Protein AF-0000000069859439 (afdb_homodimer)

Radius of gyration: 18.98 Å; Cα contacts (8 Å, |Δi|>4): 694; chains: 2; bounding box: 37×55×46 Å

InterPro domains:
  IPR000415 Nitroreductase-like [G3DSA:3.40.109.10] (1-161)
  IPR000415 Nitroreductase-like [SSF55469] (4-162)
  IPR029479 Nitroreductase [PF00881] (8-62)
  IPR029479 Nitroreductase [PF00881] (66-143)

Foldseek 3Di:
DPDCLVLLFDAFQAFDQDADDPVLVVQLVVLLVVQDFPPRPPVFKDKFKDQDPVLVVVLCVLLVNLLNNFNMKIWMKGFPPDPGNLVRSVSSLVSSRSSLSVVQKYKHKGQSSQVSVQVPVVSCVVSVPDPRMGGGTMMGMHHHPDDDDNDDCVPVDDDDDD/DPDVLVLLFDAFQAFDQDADDPVLVVQLVVLLVVQDFPPRPPVFKDKFKDQDPVLVVVLCVLLVNLLNNFNMKIWMKGFPPDPGNLVRSVSSLVSSRSSLSVVQKYKHKRQSSQVSVQVPVVSCVVSVPDPRMGGGTMIGMHHHPDDDDNDDCVPVDDDDDD

Solvent-accessible surface area (backbone atoms only — not comparable to full-atom values): 16510 Å² total; per-residue (Å²): 133,55,70,64,42,44,75,61,39,55,69,37,74,41,40,31,75,54,75,74,56,68,68,58,51,50,34,29,50,46,31,36,27,41,39,72,48,59,92,73,46,51,85,40,41,36,38,40,35,41,52,41,64,70,60,48,53,52,50,26,61,63,24,72,50,55,47,40,69,32,34,30,35,42,36,32,30,17,35,61,92,42,91,42,26,62,42,29,48,24,30,22,49,40,34,32,40,33,44,31,26,63,71,68,29,25,21,35,88,25,50,68,30,16,57,42,42,60,74,36,61,68,59,37,53,74,68,68,52,57,86,63,39,38,53,61,34,31,33,28,33,24,41,61,61,52,84,59,84,84,71,81,36,82,72,52,42,59,73,46,78,72,132,53,68,62,41,46,75,60,41,55,69,37,75,40,40,32,74,55,74,74,55,68,68,58,51,49,34,30,51,47,31,35,26,42,39,70,48,60,93,71,45,51,84,39,41,36,38,39,36,41,51,42,64,69,61,48,52,52,49,26,60,62,25,72,52,55,48,40,70,33,35,29,36,42,35,32,29,17,35,60,92,42,91,42,26,62,41,30,49,25,30,22,48,40,35,33,39,33,44,30,26,64,72,68,30,26,22,34,89,24,50,68,32,14,56,42,43,61,73,36,61,69,58,37,53,74,67,66,51,57,84,64,40,38,52,60,34,31,34,26,32,24,40,59,61,53,84,59,83,82,71,83,34,82,71,52,43,58,74,47,78,74

Structure (mmCIF, N/CA/C/O backbone):
data_AF-0000000069859439-model_v1
#
loop_
_entity.id
_entity.type
_entity.pdbx_description
1 polymer 'Nitroreductase domain-containing protein'
#
loop_
_atom_site.group_PDB
_atom_site.id
_atom_site.type_symbol
_atom_site.label_atom_id
_atom_site.label_alt_id
_atom_site.label_comp_id
_atom_site.label_asym_id
_atom_site.label_entity_id
_atom_site.label_seq_id
_atom_site.pdbx_PDB_ins_code
_atom_site.Cartn_x
_atom_site.Cartn_y
_atom_site.Cartn_z
_atom_site.occupancy
_atom_site.B_iso_or_equiv
_atom_site.auth_seq_id
_atom_site.auth_comp_id
_atom_site.auth_asym_id
_atom_site.auth_atom_id
_atom_site.pdbx_PDB_model_num
ATOM 1 N N . MET A 1 1 ? -11.188 14.828 -11.266 1 82.94 1 MET A N 1
ATOM 2 C CA . MET A 1 1 ? -11.336 13.375 -11.219 1 82.94 1 MET A CA 1
ATOM 3 C C . MET A 1 1 ? -10.023 12.711 -10.828 1 82.94 1 MET A C 1
ATOM 5 O O . MET A 1 1 ? -8.945 13.195 -11.172 1 82.94 1 MET A O 1
ATOM 9 N N . VAL A 1 2 ? -10.078 11.688 -9.852 1 90.06 2 VAL A N 1
ATOM 10 C CA . VAL A 1 2 ? -8.914 10.922 -9.422 1 90.06 2 VAL A CA 1
ATOM 11 C C . VAL A 1 2 ? -8.398 10.078 -10.586 1 90.06 2 VAL A C 1
ATOM 13 O O . VAL A 1 2 ? -9.133 9.805 -11.539 1 90.06 2 VAL A O 1
ATOM 16 N N . ASN A 1 3 ? -7.109 9.812 -10.562 1 93.75 3 ASN A N 1
ATOM 17 C CA . ASN A 1 3 ? -6.598 8.875 -11.555 1 93.75 3 ASN A CA 1
ATOM 18 C C . ASN A 1 3 ? -7.453 7.613 -11.625 1 93.75 3 ASN A C 1
ATOM 20 O O . ASN A 1 3 ? -7.785 7.023 -10.594 1 93.75 3 ASN A O 1
ATOM 24 N N . SER A 1 4 ? -7.797 7.211 -12.805 1 94.69 4 SER A N 1
ATOM 25 C CA . SER A 1 4 ? -8.773 6.148 -13.008 1 94.69 4 SER A CA 1
ATOM 26 C C . SER A 1 4 ? -8.25 4.809 -12.516 1 94.69 4 SER A C 1
ATOM 28 O O . SER A 1 4 ? -9.023 3.877 -12.281 1 94.69 4 SER A O 1
ATOM 30 N N . ILE A 1 5 ? -6.949 4.652 -12.336 1 95.38 5 ILE A N 1
ATOM 31 C CA . ILE A 1 5 ? -6.383 3.369 -11.93 1 95.38 5 ILE A CA 1
ATOM 32 C C . ILE A 1 5 ? -6.895 2.994 -10.539 1 95.38 5 ILE A C 1
ATOM 34 O O . ILE A 1 5 ? -7.023 1.81 -10.219 1 95.38 5 ILE A O 1
ATOM 38 N N . PHE A 1 6 ? -7.242 3.996 -9.703 1 97.38 6 PHE A N 1
ATOM 39 C CA . PHE A 1 6 ? -7.699 3.74 -8.344 1 97.38 6 PHE A CA 1
ATOM 40 C C . PHE A 1 6 ? -9.117 3.182 -8.344 1 97.38 6 PHE A C 1
ATOM 42 O O . PHE A 1 6 ? -9.438 2.281 -7.562 1 97.38 6 PHE A O 1
ATOM 49 N N . THR A 1 7 ? -9.938 3.688 -9.227 1 95.38 7 THR A N 1
ATOM 50 C CA . THR A 1 7 ? -11.344 3.291 -9.234 1 95.38 7 THR A CA 1
ATOM 51 C C . THR A 1 7 ? -11.523 1.976 -9.984 1 95.38 7 THR A C 1
ATOM 53 O O . THR A 1 7 ? -12.523 1.277 -9.789 1 95.38 7 THR A O 1
ATOM 56 N N . LYS A 1 8 ? -10.562 1.654 -10.812 1 95.25 8 LYS A N 1
ATOM 57 C CA . LYS A 1 8 ? -10.648 0.433 -11.609 1 95.25 8 LYS A CA 1
ATOM 58 C C . LYS A 1 8 ? -10.305 -0.794 -10.766 1 95.25 8 LYS A C 1
ATOM 60 O O . LYS A 1 8 ? -10.812 -1.89 -11.023 1 95.25 8 LYS A O 1
ATOM 65 N N . ARG A 1 9 ? -9.43 -0.601 -9.789 1 97.06 9 ARG A N 1
ATOM 66 C CA . ARG A 1 9 ? -8.93 -1.738 -9.031 1 97.06 9 ARG A CA 1
ATOM 67 C C . ARG A 1 9 ? -10 -2.291 -8.094 1 97.06 9 ARG A C 1
ATOM 69 O O . ARG A 1 9 ? -10.539 -1.562 -7.262 1 97.06 9 ARG A O 1
ATOM 76 N N . ARG A 1 10 ? -10.32 -3.537 -8.242 1 96.5 10 ARG A N 1
ATOM 77 C CA . ARG A 1 10 ? -11.195 -4.324 -7.379 1 96.5 10 ARG A CA 1
ATOM 78 C C . ARG A 1 10 ? -10.586 -5.691 -7.09 1 96.5 10 ARG A C 1
ATOM 80 O O . ARG A 1 10 ? -9.852 -6.238 -7.91 1 96.5 10 ARG A O 1
ATOM 87 N N . ALA A 1 11 ? -10.992 -6.207 -5.918 1 97.5 11 ALA A N 1
ATOM 88 C CA . ALA A 1 11 ? -10.531 -7.559 -5.621 1 97.5 11 ALA A CA 1
ATOM 89 C C . ALA A 1 11 ? -11.188 -8.578 -6.551 1 97.5 11 ALA A C 1
ATOM 91 O O . ALA A 1 11 ? -12.414 -8.656 -6.629 1 97.5 11 ALA A O 1
ATOM 92 N N . THR A 1 12 ? -10.367 -9.266 -7.285 1 97.81 12 THR A N 1
ATOM 93 C CA . THR A 1 12 ? -10.812 -10.312 -8.195 1 97.81 12 THR A CA 1
ATOM 94 C C . THR A 1 12 ? -10.445 -11.695 -7.652 1 97.81 12 THR A C 1
ATOM 96 O O . THR A 1 12 ? -9.281 -11.945 -7.309 1 97.81 12 THR A O 1
ATOM 99 N N . ARG A 1 13 ? -11.398 -12.625 -7.637 1 97.56 13 ARG A N 1
ATOM 100 C CA . ARG A 1 13 ? -11.133 -13.945 -7.074 1 97.56 13 ARG A CA 1
ATOM 101 C C . ARG A 1 13 ? -11.578 -15.055 -8.023 1 97.56 13 ARG A C 1
ATOM 103 O O . ARG A 1 13 ? -11.75 -16.203 -7.609 1 97.56 13 ARG A O 1
ATOM 110 N N . GLN A 1 14 ? -11.875 -14.625 -9.211 1 98.19 14 GLN A N 1
ATOM 111 C CA . GLN A 1 14 ? -12.148 -15.523 -10.328 1 98.19 14 GLN A CA 1
ATOM 112 C C . GLN A 1 14 ? -11.383 -15.109 -11.578 1 98.19 14 GLN A C 1
ATOM 114 O O . GLN A 1 14 ? -11.57 -14 -12.086 1 98.19 14 GLN A O 1
ATOM 119 N N . PHE A 1 15 ? -10.633 -16.047 -12.125 1 98.31 15 PHE A N 1
ATOM 120 C CA . PHE A 1 15 ? -9.734 -15.734 -13.234 1 98.31 15 PHE A CA 1
ATOM 121 C C . PHE A 1 15 ? -9.977 -16.688 -14.406 1 98.31 15 PHE A C 1
ATOM 123 O O . PHE A 1 15 ? -10.375 -17.828 -14.211 1 98.31 15 PHE A O 1
ATOM 130 N N . LEU A 1 16 ? -9.773 -16.109 -15.555 1 97.75 16 LEU A N 1
ATOM 131 C CA . LEU A 1 16 ? -9.617 -17 -16.703 1 97.75 16 LEU A CA 1
ATOM 132 C C . LEU A 1 16 ? -8.297 -17.75 -16.641 1 97.75 16 LEU A C 1
ATOM 134 O O . LEU A 1 16 ? -7.355 -17.312 -15.977 1 97.75 16 LEU A O 1
ATOM 138 N N . THR A 1 17 ? -8.188 -18.812 -17.391 1 92.25 17 THR A N 1
ATOM 139 C CA . THR A 1 17 ? -7.027 -19.672 -17.281 1 92.25 17 THR A CA 1
ATOM 140 C C . THR A 1 17 ? -5.93 -19.234 -18.25 1 92.25 17 THR A C 1
ATOM 142 O O . THR A 1 17 ? -4.793 -19.703 -18.156 1 92.25 17 THR A O 1
ATOM 145 N N . ASN A 1 18 ? -6.234 -18.312 -19.078 1 94.38 18 ASN A N 1
ATOM 146 C CA . ASN A 1 18 ? -5.25 -17.875 -20.078 1 94.38 18 ASN A CA 1
ATOM 147 C C . ASN A 1 18 ? -4.055 -17.203 -19.406 1 94.38 18 ASN A C 1
ATOM 149 O O . ASN A 1 18 ? -4.211 -16.469 -18.438 1 94.38 18 ASN A O 1
ATOM 153 N N . SER A 1 19 ? -2.934 -17.484 -20.031 1 95.38 19 SER A N 1
ATOM 154 C CA . SER A 1 19 ? -1.712 -16.844 -19.562 1 95.38 19 SER A CA 1
ATOM 155 C C . SER A 1 19 ? -1.749 -15.344 -19.812 1 95.38 19 SER A C 1
ATOM 157 O O . SER A 1 19 ? -2.549 -14.859 -20.609 1 95.38 19 SER A O 1
ATOM 159 N N . ILE A 1 20 ? -1.014 -14.703 -19 1 96.5 20 ILE A N 1
ATOM 160 C CA . ILE A 1 20 ? -0.781 -13.289 -19.234 1 96.5 20 ILE A CA 1
ATOM 161 C C . ILE A 1 20 ? 0.548 -13.102 -19.969 1 96.5 20 ILE A C 1
ATOM 163 O O . ILE A 1 20 ? 1.482 -13.883 -19.781 1 96.5 20 ILE A O 1
ATOM 167 N N . SER A 1 21 ? 0.635 -12.055 -20.844 1 97.25 21 SER A N 1
ATOM 168 C CA . SER A 1 21 ? 1.834 -11.867 -21.656 1 97.25 21 SER A CA 1
ATOM 169 C C . SER A 1 21 ? 3.027 -11.477 -20.797 1 97.25 21 SER A C 1
ATOM 171 O O . SER A 1 21 ? 2.863 -10.852 -19.734 1 97.25 21 SER A O 1
ATOM 173 N N . ASP A 1 22 ? 4.219 -11.773 -21.328 1 97.62 22 ASP A N 1
ATOM 174 C CA . ASP A 1 22 ? 5.445 -11.391 -20.641 1 97.62 22 ASP A CA 1
ATOM 175 C C . ASP A 1 22 ? 5.555 -9.867 -20.516 1 97.62 22 ASP A C 1
ATOM 177 O O . ASP A 1 22 ? 6.094 -9.359 -19.531 1 97.62 22 ASP A O 1
ATOM 181 N N . ASP A 1 23 ? 5.105 -9.234 -21.531 1 97.94 23 ASP A N 1
ATOM 182 C CA . ASP A 1 23 ? 5.137 -7.777 -21.516 1 97.94 23 ASP A CA 1
ATOM 183 C C . ASP A 1 23 ? 4.328 -7.234 -20.328 1 97.94 23 ASP A C 1
ATOM 185 O O . ASP A 1 23 ? 4.781 -6.328 -19.625 1 97.94 23 ASP A O 1
ATOM 189 N N . LYS A 1 24 ? 3.117 -7.758 -20.109 1 98.31 24 LYS A N 1
ATOM 190 C CA . LYS A 1 24 ? 2.291 -7.328 -18.984 1 98.31 24 LYS A CA 1
ATOM 191 C C . LYS A 1 24 ? 2.955 -7.664 -17.656 1 98.31 24 LYS A C 1
ATOM 193 O O . LYS A 1 24 ? 2.943 -6.852 -16.734 1 98.31 24 LYS A O 1
ATOM 198 N N . ILE A 1 25 ? 3.551 -8.828 -17.578 1 98.69 25 ILE A N 1
ATOM 199 C CA . ILE A 1 25 ? 4.246 -9.242 -16.359 1 98.69 25 ILE A CA 1
ATOM 200 C C . ILE A 1 25 ? 5.391 -8.273 -16.062 1 98.69 25 ILE A C 1
ATOM 202 O O . ILE A 1 25 ? 5.566 -7.836 -14.922 1 98.69 25 ILE A O 1
ATOM 206 N N . GLN A 1 26 ? 6.113 -7.887 -17.062 1 98.38 26 GLN A N 1
ATOM 207 C CA . GLN A 1 26 ? 7.242 -6.98 -16.891 1 98.38 26 GLN A CA 1
ATOM 208 C C . GLN A 1 26 ? 6.777 -5.602 -16.438 1 98.38 26 GLN A C 1
ATOM 210 O O . GLN A 1 26 ? 7.453 -4.945 -15.641 1 98.38 26 GLN A O 1
ATOM 215 N N . LYS A 1 27 ? 5.676 -5.16 -16.969 1 98.62 27 LYS A N 1
ATOM 216 C CA . LYS A 1 27 ? 5.125 -3.879 -16.547 1 98.62 27 LYS A CA 1
ATOM 217 C C . LYS A 1 27 ? 4.723 -3.926 -15.07 1 98.62 27 LYS A C 1
ATOM 219 O O . LYS A 1 27 ? 4.953 -2.969 -14.328 1 98.62 27 LYS A O 1
ATOM 224 N N . ILE A 1 28 ? 4.133 -5.031 -14.664 1 98.88 28 ILE A N 1
ATOM 225 C CA . ILE A 1 28 ? 3.74 -5.18 -13.266 1 98.88 28 ILE A CA 1
ATOM 226 C C . ILE A 1 28 ? 4.984 -5.254 -12.383 1 98.88 28 ILE A C 1
ATOM 228 O O . ILE A 1 28 ? 5.035 -4.641 -11.312 1 98.88 28 ILE A O 1
ATOM 232 N N . VAL A 1 29 ? 6.012 -5.953 -12.844 1 98.88 29 VAL A N 1
ATOM 233 C CA . VAL A 1 29 ? 7.277 -6.016 -12.117 1 98.88 29 VAL A CA 1
ATOM 234 C C . VAL A 1 29 ? 7.887 -4.621 -12.016 1 98.88 29 VAL A C 1
ATOM 236 O O . VAL A 1 29 ? 8.438 -4.25 -10.977 1 98.88 29 VAL A O 1
ATOM 239 N N . ALA A 1 30 ? 7.805 -3.881 -13.07 1 98.69 30 ALA A N 1
ATOM 240 C CA . ALA A 1 30 ? 8.32 -2.516 -13.062 1 98.69 30 ALA A CA 1
ATOM 241 C C . ALA A 1 30 ? 7.605 -1.668 -12.016 1 98.69 30 ALA A C 1
ATOM 243 O O . ALA A 1 30 ? 8.234 -0.8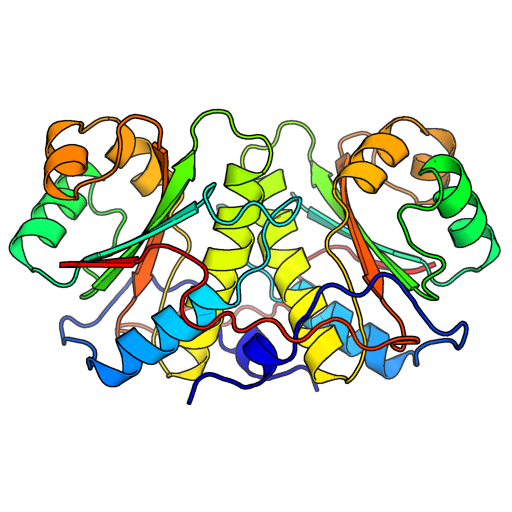74 -11.312 1 98.69 30 ALA A O 1
ATOM 244 N N . ALA A 1 31 ? 6.309 -1.772 -11.891 1 98.75 31 ALA A N 1
ATOM 245 C CA . ALA A 1 31 ? 5.555 -1.065 -10.859 1 98.75 31 ALA A CA 1
ATOM 246 C C . ALA A 1 31 ? 6.02 -1.476 -9.461 1 98.75 31 ALA A C 1
ATOM 248 O O . ALA A 1 31 ? 6.191 -0.626 -8.586 1 98.75 31 ALA A O 1
ATOM 249 N N . PHE A 1 32 ? 6.234 -2.779 -9.266 1 98.88 32 PHE A N 1
ATOM 250 C CA . PHE A 1 32 ? 6.766 -3.309 -8.016 1 98.88 32 PHE A CA 1
ATOM 251 C C . PHE A 1 32 ? 8.109 -2.666 -7.688 1 98.88 32 PHE A C 1
ATOM 253 O O . PHE A 1 32 ? 8.344 -2.258 -6.547 1 98.88 32 PHE A O 1
ATOM 260 N N . GLN A 1 33 ? 8.961 -2.514 -8.641 1 98.75 33 GLN A N 1
ATOM 261 C CA . GLN A 1 33 ? 10.32 -2.035 -8.453 1 98.75 33 GLN A CA 1
ATOM 262 C C . GLN A 1 33 ? 10.336 -0.593 -7.957 1 98.75 33 GLN A C 1
ATOM 264 O O . GLN A 1 33 ? 11.305 -0.162 -7.32 1 98.75 33 GLN A O 1
ATOM 269 N N . THR A 1 34 ? 9.273 0.13 -8.203 1 97.81 34 THR A N 1
ATOM 270 C CA . THR A 1 34 ? 9.219 1.537 -7.82 1 97.81 34 THR A CA 1
ATOM 271 C C . THR A 1 34 ? 8.711 1.691 -6.391 1 97.81 34 THR A C 1
ATOM 273 O O . THR A 1 34 ? 8.664 2.803 -5.859 1 97.81 34 THR A O 1
ATOM 276 N N . SER A 1 35 ? 8.305 0.597 -5.738 1 98.44 35 SER A N 1
ATOM 277 C CA . SER A 1 35 ? 7.699 0.666 -4.414 1 98.44 35 SER A CA 1
ATOM 278 C C . SER A 1 35 ? 8.648 1.301 -3.402 1 98.44 35 SER A C 1
ATOM 280 O O . SER A 1 35 ? 9.852 1.064 -3.443 1 98.44 35 SER A O 1
ATOM 282 N N . PRO A 1 36 ? 8.109 2.162 -2.512 1 97.44 36 PRO A N 1
ATOM 283 C CA . PRO A 1 36 ? 8.953 2.662 -1.422 1 97.44 36 PRO A CA 1
ATOM 284 C C . PRO A 1 36 ? 9.305 1.578 -0.406 1 97.44 36 PRO A C 1
ATOM 286 O O . PRO A 1 36 ? 8.695 0.505 -0.405 1 97.44 36 PRO A O 1
ATOM 289 N N . CYS A 1 37 ? 10.391 1.857 0.363 1 97.06 37 CYS A N 1
ATOM 290 C CA . CYS A 1 37 ? 10.781 0.994 1.473 1 97.06 37 CYS A CA 1
ATOM 291 C C . CYS A 1 37 ? 11.273 1.818 2.658 1 97.06 37 CYS A C 1
ATOM 293 O O . CYS A 1 37 ? 11.688 2.965 2.492 1 97.06 37 CYS A O 1
ATOM 295 N N . GLY A 1 38 ? 11.047 1.214 3.828 1 97.31 38 GLY A N 1
ATOM 296 C CA . GLY A 1 38 ? 11.484 1.892 5.035 1 97.31 38 GLY A CA 1
ATOM 297 C C . GLY A 1 38 ? 12.984 2.141 5.07 1 97.31 38 GLY A C 1
ATOM 298 O O . GLY A 1 38 ? 13.773 1.237 4.793 1 97.31 38 GLY A O 1
ATOM 299 N N . MET A 1 39 ? 13.367 3.357 5.309 1 95.69 39 MET A N 1
ATOM 300 C CA . MET A 1 39 ? 14.75 3.764 5.559 1 95.69 39 MET A CA 1
ATOM 301 C C . MET A 1 39 ? 15.648 3.4 4.383 1 95.69 39 MET A C 1
ATOM 303 O O . MET A 1 39 ? 16.828 3.104 4.562 1 95.69 39 MET A O 1
ATOM 307 N N . HIS A 1 40 ? 15.031 3.215 3.242 1 94.19 40 HIS A N 1
ATOM 308 C CA . HIS A 1 40 ? 15.742 2.895 2.01 1 94.19 40 HIS A CA 1
ATOM 309 C C . HIS A 1 40 ? 16.406 1.526 2.096 1 94.19 40 HIS A C 1
ATOM 311 O O . HIS A 1 40 ? 17.438 1.293 1.466 1 94.19 40 HIS A O 1
ATOM 317 N N . GLN A 1 41 ? 15.883 0.696 2.902 1 96.69 41 GLN A N 1
ATOM 318 C CA . GLN A 1 41 ? 16.375 -0.672 3.006 1 96.69 41 GLN A CA 1
ATOM 319 C C . GLN A 1 41 ? 15.734 -1.574 1.959 1 96.69 41 GLN A C 1
ATOM 321 O O . GLN A 1 41 ? 14.758 -2.27 2.248 1 96.69 41 GLN A O 1
ATOM 326 N N . ASN A 1 42 ? 16.375 -1.646 0.804 1 95.94 42 ASN A N 1
ATOM 327 C CA . ASN A 1 42 ? 15.797 -2.371 -0.321 1 95.94 42 ASN A CA 1
ATOM 328 C C . ASN A 1 42 ? 16.094 -3.865 -0.241 1 95.94 42 ASN A C 1
ATOM 330 O O . ASN A 1 42 ? 15.617 -4.645 -1.064 1 95.94 42 ASN A O 1
ATOM 334 N N . ASP A 1 43 ? 16.859 -4.312 0.788 1 97.56 43 ASP A N 1
ATOM 335 C CA . ASP A 1 43 ? 17.141 -5.73 0.962 1 97.56 43 ASP A CA 1
ATOM 336 C C . ASP A 1 43 ? 16.125 -6.387 1.894 1 97.56 43 ASP A C 1
ATOM 338 O O . ASP A 1 43 ? 16.203 -7.594 2.145 1 97.56 43 ASP A O 1
ATOM 342 N N . VAL A 1 44 ? 15.141 -5.629 2.334 1 98.44 44 VAL A N 1
ATOM 343 C CA . VAL A 1 44 ? 14.117 -6.125 3.248 1 98.44 44 VAL A CA 1
ATOM 344 C C . VAL A 1 44 ? 13.047 -6.883 2.465 1 98.44 44 VAL A C 1
ATOM 346 O O . VAL A 1 44 ? 12.367 -7.746 3.016 1 98.44 44 VAL A O 1
ATOM 349 N N . MET A 1 45 ? 12.938 -6.68 1.209 1 98.75 45 MET A N 1
ATOM 350 C CA . MET A 1 45 ? 11.836 -7.219 0.424 1 98.75 45 MET A CA 1
ATOM 351 C C . MET A 1 45 ? 12.328 -7.793 -0.898 1 98.75 45 MET A C 1
ATOM 353 O O . MET A 1 45 ? 13.312 -7.297 -1.464 1 98.75 45 MET A O 1
ATOM 357 N N . ASN A 1 46 ? 11.742 -8.797 -1.342 1 98.88 46 ASN A N 1
ATOM 358 C CA . ASN A 1 46 ? 11.953 -9.305 -2.693 1 98.88 46 ASN A CA 1
ATOM 359 C C . ASN A 1 46 ? 10.664 -9.867 -3.287 1 98.88 46 ASN A C 1
ATOM 361 O O . ASN A 1 46 ? 9.633 -9.906 -2.617 1 98.88 46 ASN A O 1
ATOM 365 N N . LEU A 1 47 ? 10.695 -10.18 -4.586 1 98.94 47 LEU A N 1
ATOM 366 C CA . LEU A 1 47 ? 9.523 -10.648 -5.312 1 98.94 47 LEU A CA 1
ATOM 367 C C . LEU A 1 47 ? 9.828 -11.961 -6.031 1 98.94 47 LEU A C 1
ATOM 369 O O . LEU A 1 47 ? 10.859 -12.094 -6.688 1 98.94 47 LEU A O 1
ATOM 373 N N . VAL A 1 48 ? 8.984 -12.914 -5.859 1 98.94 48 VAL A N 1
ATOM 374 C CA . VAL A 1 48 ? 8.969 -14.125 -6.676 1 98.94 48 VAL A CA 1
ATOM 375 C C . VAL A 1 48 ? 7.723 -14.141 -7.551 1 98.94 48 VAL A C 1
ATOM 377 O O . VAL A 1 48 ? 6.602 -14.016 -7.051 1 98.94 48 VAL A O 1
ATOM 380 N N . VAL A 1 49 ? 7.895 -14.25 -8.82 1 98.94 49 VAL A N 1
ATOM 381 C CA . VAL A 1 49 ? 6.801 -14.359 -9.781 1 98.94 49 VAL A CA 1
ATOM 382 C C . VAL A 1 49 ? 6.688 -15.805 -10.266 1 98.94 49 VAL A C 1
ATOM 384 O O . VAL A 1 49 ? 7.656 -16.375 -10.781 1 98.94 49 VAL A O 1
ATOM 387 N N . VAL A 1 50 ? 5.512 -16.406 -10.141 1 98.88 50 VAL A N 1
ATOM 388 C CA . VAL A 1 50 ? 5.332 -17.812 -10.5 1 98.88 50 VAL A CA 1
ATOM 389 C C . VAL A 1 50 ? 4.332 -17.938 -11.648 1 98.88 50 VAL A C 1
ATOM 391 O O . VAL A 1 50 ? 3.127 -17.75 -11.453 1 98.88 50 VAL A O 1
ATOM 394 N N . LYS A 1 51 ? 4.75 -18.359 -12.805 1 98.06 51 LYS A N 1
ATOM 395 C CA . LYS A 1 51 ? 3.924 -18.656 -13.961 1 98.06 51 LYS A CA 1
ATOM 396 C C . LYS A 1 51 ? 3.852 -20.172 -14.203 1 98.06 51 LYS A C 1
ATOM 398 O O . LYS A 1 51 ? 2.928 -20.656 -14.859 1 98.06 51 LYS A O 1
ATOM 403 N N . ASP A 1 52 ? 4.883 -20.844 -13.695 1 97.81 52 ASP A N 1
ATOM 404 C CA . ASP A 1 52 ? 4.973 -22.281 -13.898 1 97.81 52 ASP A CA 1
ATOM 405 C C . ASP A 1 52 ? 3.738 -22.984 -13.352 1 97.81 52 ASP A C 1
ATOM 407 O O . ASP A 1 52 ? 3.41 -22.844 -12.172 1 97.81 52 ASP A O 1
ATOM 411 N N . GLU A 1 53 ? 3.084 -23.75 -14.172 1 97.56 53 GLU A N 1
ATOM 412 C CA . GLU A 1 53 ? 1.805 -24.359 -13.82 1 97.56 53 GLU A CA 1
ATOM 413 C C . GLU A 1 53 ? 1.961 -25.344 -12.664 1 97.56 53 GLU A C 1
ATOM 415 O O . GLU A 1 53 ? 1.136 -25.375 -11.75 1 97.56 53 GLU A O 1
ATOM 420 N N . ALA A 1 54 ? 2.951 -26.156 -12.703 1 97.75 54 ALA A N 1
ATOM 421 C CA . ALA A 1 54 ? 3.154 -27.172 -11.664 1 97.75 54 ALA A CA 1
ATOM 422 C C . ALA A 1 54 ? 3.361 -26.516 -10.305 1 97.75 54 ALA A C 1
ATOM 424 O O . ALA A 1 54 ? 2.773 -26.953 -9.305 1 97.75 54 ALA A O 1
ATOM 425 N N . LEU A 1 55 ? 4.195 -25.469 -10.227 1 98.19 55 LEU A N 1
ATOM 426 C CA . LEU A 1 55 ? 4.449 -24.75 -8.984 1 98.19 55 LEU A CA 1
ATOM 427 C C . LEU A 1 55 ? 3.18 -24.062 -8.492 1 98.19 55 LEU A C 1
ATOM 429 O O . LEU A 1 55 ? 2.891 -24.078 -7.293 1 98.19 55 LEU A O 1
ATOM 433 N N . ARG A 1 56 ? 2.439 -23.5 -9.391 1 98.19 56 ARG A N 1
ATOM 434 C CA . ARG A 1 56 ? 1.197 -22.844 -9.008 1 98.19 56 ARG A CA 1
ATOM 435 C C . ARG A 1 56 ? 0.223 -23.844 -8.375 1 98.19 56 ARG A C 1
ATOM 437 O O . ARG A 1 56 ? -0.442 -23.516 -7.387 1 98.19 56 ARG A O 1
ATOM 444 N N . LYS A 1 57 ? 0.132 -24.984 -8.977 1 97.88 57 LYS A N 1
ATOM 445 C CA . LYS A 1 57 ? -0.758 -26 -8.445 1 97.88 57 LYS A CA 1
ATOM 446 C C . LYS A 1 57 ? -0.332 -26.422 -7.039 1 97.88 57 LYS A C 1
ATOM 448 O O . LYS A 1 57 ? -1.176 -26.656 -6.172 1 97.88 57 LYS A O 1
ATOM 453 N N . GLU A 1 58 ? 0.925 -26.578 -6.84 1 98.44 58 GLU A N 1
ATOM 454 C CA . GLU A 1 58 ? 1.457 -26.922 -5.52 1 98.44 58 GLU A CA 1
ATOM 455 C C . GLU A 1 58 ? 1.101 -25.844 -4.496 1 98.44 58 GLU A C 1
ATOM 457 O O . GLU A 1 58 ? 0.67 -26.156 -3.385 1 98.44 58 GLU A O 1
ATOM 462 N N . ILE A 1 59 ? 1.27 -24.594 -4.875 1 98.75 59 ILE A N 1
ATOM 463 C CA . ILE A 1 59 ? 0.968 -23.469 -3.994 1 98.75 59 ILE A CA 1
ATOM 464 C C . ILE A 1 59 ? -0.531 -23.422 -3.709 1 98.75 59 ILE A C 1
ATOM 466 O O . ILE A 1 59 ? -0.947 -23.219 -2.566 1 98.75 59 ILE A O 1
ATOM 470 N N . GLU A 1 60 ? -1.306 -23.594 -4.754 1 98.5 60 GLU A N 1
ATOM 471 C CA . GLU A 1 60 ? -2.756 -23.625 -4.59 1 98.5 60 GLU A CA 1
ATOM 472 C C . GLU A 1 60 ? -3.182 -24.672 -3.566 1 98.5 60 GLU A C 1
ATOM 474 O O . GLU A 1 60 ? -4.008 -24.391 -2.695 1 98.5 60 GLU A O 1
ATOM 479 N N . LYS A 1 61 ? -2.623 -25.797 -3.693 1 98.25 61 LYS A N 1
ATOM 480 C CA . LYS A 1 61 ? -2.936 -26.875 -2.756 1 98.25 61 LYS A CA 1
ATOM 481 C C . LYS A 1 61 ? -2.484 -26.516 -1.343 1 98.25 61 LYS A C 1
ATOM 483 O O . LYS A 1 61 ? -3.24 -26.688 -0.384 1 98.25 61 LYS A O 1
ATOM 488 N N . ALA A 1 62 ? -1.288 -26.062 -1.203 1 98.38 62 ALA A N 1
ATOM 489 C CA . ALA A 1 62 ? -0.7 -25.734 0.091 1 98.38 62 ALA A CA 1
ATOM 490 C C . ALA A 1 62 ? -1.492 -24.625 0.787 1 98.38 62 ALA A C 1
ATOM 492 O O . ALA A 1 62 ? -1.575 -24.594 2.018 1 98.38 62 ALA A O 1
ATOM 493 N N . THR A 1 63 ? -2.127 -23.719 0.004 1 98.25 63 THR A N 1
ATOM 494 C CA . THR A 1 63 ? -2.781 -22.547 0.57 1 98.25 63 THR A CA 1
ATOM 495 C C . THR A 1 63 ? -4.297 -22.719 0.565 1 98.25 63 THR A C 1
ATOM 497 O O . THR A 1 63 ? -5.039 -21.734 0.695 1 98.25 63 THR A O 1
ATOM 500 N N . ASP A 1 64 ? -4.766 -23.922 0.305 1 97.69 64 ASP A N 1
ATOM 501 C CA . ASP A 1 64 ? -6.191 -24.219 0.281 1 97.69 64 ASP A CA 1
ATOM 502 C C . ASP A 1 64 ? -6.922 -23.359 -0.746 1 97.69 64 ASP A C 1
ATOM 504 O O . ASP A 1 64 ? -7.91 -22.703 -0.421 1 97.69 64 ASP A O 1
ATOM 508 N N . ASN A 1 65 ? -6.305 -23.203 -1.934 1 97.44 65 ASN A N 1
ATOM 509 C CA . ASN A 1 65 ? -6.871 -22.547 -3.109 1 97.44 65 ASN A CA 1
ATOM 510 C C . ASN A 1 65 ? -7.082 -21.062 -2.871 1 97.44 65 ASN A C 1
ATOM 512 O O . ASN A 1 65 ? -8.062 -20.484 -3.342 1 97.44 65 ASN A O 1
ATOM 516 N N . SER A 1 66 ? -6.18 -20.5 -2.092 1 97.5 66 SER A N 1
ATOM 517 C CA . SER A 1 66 ? -6.312 -19.094 -1.756 1 97.5 66 SER A CA 1
ATOM 518 C C . SER A 1 66 ? -5.797 -18.203 -2.885 1 97.5 66 SER A C 1
ATOM 520 O O . SER A 1 66 ? -5.895 -16.969 -2.812 1 97.5 66 SER A O 1
ATOM 522 N N . CYS A 1 67 ? -5.305 -18.797 -3.975 1 97.88 67 CYS A N 1
ATOM 523 C CA . CYS A 1 67 ? -4.789 -18.031 -5.102 1 97.88 67 CYS A CA 1
ATOM 524 C C . CYS A 1 67 ? -5.766 -18.047 -6.27 1 97.88 67 CYS A C 1
ATOM 526 O O . CYS A 1 67 ? -5.5 -17.453 -7.316 1 97.88 67 CYS A O 1
ATOM 528 N N . TYR A 1 68 ? -6.832 -18.781 -6.176 1 97.88 68 TYR A N 1
ATOM 529 C CA . TYR A 1 68 ? -8.016 -18.703 -7.02 1 97.88 68 TYR A CA 1
ATOM 530 C C . TYR A 1 68 ? -7.707 -19.172 -8.438 1 97.88 68 TYR A C 1
ATOM 532 O O . TYR A 1 68 ? -8.312 -18.703 -9.398 1 97.88 68 TYR A O 1
ATOM 540 N N . GLY A 1 69 ? -6.656 -19.953 -8.617 1 97.75 69 GLY A N 1
ATOM 541 C CA . GLY A 1 69 ? -6.332 -20.5 -9.922 1 97.75 69 GLY A CA 1
ATOM 542 C C . GLY A 1 69 ? -5.789 -19.469 -10.891 1 97.75 69 GLY A C 1
ATOM 543 O O . GLY A 1 69 ? -5.852 -19.656 -12.109 1 97.75 69 GLY A O 1
ATOM 544 N N . ALA A 1 70 ? -5.305 -18.344 -10.414 1 98.56 70 ALA A N 1
ATOM 545 C CA . ALA A 1 70 ? -4.754 -17.312 -11.273 1 98.56 70 ALA A CA 1
ATOM 546 C C . ALA A 1 70 ? -3.566 -17.828 -12.086 1 98.56 70 ALA A C 1
ATOM 548 O O . ALA A 1 70 ? -2.805 -18.672 -11.602 1 98.56 70 ALA A O 1
ATOM 549 N N . PRO A 1 71 ? -3.352 -17.344 -13.273 1 98.69 71 PRO A N 1
ATOM 550 C CA . PRO A 1 71 ? -2.283 -17.844 -14.141 1 98.69 71 PRO A CA 1
ATOM 551 C C . PRO A 1 71 ? -0.903 -17.328 -13.734 1 98.69 71 PRO A C 1
ATOM 553 O O . PRO A 1 71 ? 0.114 -17.828 -14.227 1 98.69 71 PRO A O 1
ATOM 556 N N . VAL A 1 72 ? -0.799 -16.312 -12.891 1 98.81 72 VAL A N 1
ATOM 557 C CA . VAL A 1 72 ? 0.472 -15.82 -12.359 1 98.81 72 VAL A CA 1
ATOM 558 C C . VAL A 1 72 ? 0.306 -15.422 -10.898 1 98.81 72 VAL A C 1
ATOM 560 O O . VAL A 1 72 ? -0.707 -14.82 -10.523 1 98.81 72 VAL A O 1
ATOM 563 N N . LEU A 1 73 ? 1.258 -15.742 -10.078 1 98.88 73 LEU A N 1
ATOM 564 C CA . LEU A 1 73 ? 1.312 -15.344 -8.68 1 98.88 73 LEU A CA 1
ATOM 565 C C . LEU A 1 73 ? 2.498 -14.414 -8.422 1 98.88 73 LEU A C 1
ATOM 567 O O . LEU A 1 73 ? 3.633 -14.742 -8.773 1 98.88 73 LEU A O 1
ATOM 571 N N . PHE A 1 74 ? 2.252 -13.266 -7.914 1 99 74 PHE A N 1
ATOM 572 C CA . PHE A 1 74 ? 3.289 -12.383 -7.395 1 99 74 PHE A CA 1
ATOM 573 C C . PHE A 1 74 ? 3.441 -12.547 -5.891 1 99 74 PHE A C 1
ATOM 575 O O . PHE A 1 74 ? 2.559 -12.156 -5.125 1 99 74 PHE A O 1
ATOM 582 N N . ILE A 1 75 ? 4.492 -13.141 -5.469 1 99 75 ILE A N 1
ATOM 583 C CA . ILE A 1 75 ? 4.75 -13.477 -4.07 1 99 75 ILE A CA 1
ATOM 584 C C . ILE A 1 75 ? 5.789 -12.516 -3.494 1 99 75 ILE A C 1
ATOM 586 O O . ILE A 1 75 ? 6.953 -12.539 -3.891 1 99 75 ILE A O 1
ATOM 590 N N . ILE A 1 76 ? 5.371 -11.695 -2.584 1 99 76 ILE A N 1
ATOM 591 C CA . ILE A 1 76 ? 6.258 -10.719 -1.959 1 99 76 ILE A CA 1
ATOM 592 C C . ILE A 1 76 ? 6.77 -11.266 -0.628 1 99 76 ILE A C 1
ATOM 594 O O . ILE A 1 76 ? 5.98 -11.68 0.226 1 99 76 ILE A O 1
ATOM 598 N N . ASN A 1 77 ? 8.008 -11.266 -0.524 1 98.94 77 ASN A N 1
ATOM 599 C CA . ASN A 1 77 ? 8.664 -11.75 0.685 1 98.94 77 ASN A CA 1
ATOM 600 C C . ASN A 1 77 ? 9.438 -10.641 1.389 1 98.94 77 ASN A C 1
ATOM 602 O O . ASN A 1 77 ? 9.977 -9.742 0.735 1 98.94 77 ASN A O 1
ATOM 606 N N . THR A 1 78 ? 9.43 -10.719 2.725 1 98.94 78 THR A N 1
ATOM 607 C CA . THR A 1 78 ? 10.164 -9.742 3.516 1 98.94 78 THR A CA 1
ATOM 608 C C . THR A 1 78 ? 10.984 -10.43 4.598 1 98.94 78 THR A C 1
ATOM 610 O O . THR A 1 78 ? 10.703 -11.57 4.977 1 98.94 78 THR A O 1
ATOM 613 N N . LYS A 1 79 ? 12.016 -9.758 5.059 1 98.75 79 LYS A N 1
ATOM 614 C CA . LYS A 1 79 ? 12.805 -10.266 6.176 1 98.75 79 LYS A CA 1
ATOM 615 C C . LYS A 1 79 ? 11.938 -10.469 7.414 1 98.75 79 LYS A C 1
ATOM 617 O O . LYS A 1 79 ? 11.133 -9.602 7.766 1 98.75 79 LYS A O 1
ATOM 622 N N . LYS A 1 80 ? 12.148 -11.617 8.023 1 98.31 80 LYS A N 1
ATOM 623 C CA . LYS A 1 80 ? 11.383 -11.945 9.227 1 98.31 80 LYS A CA 1
ATOM 624 C C . LYS A 1 80 ? 11.641 -10.922 10.328 1 98.31 80 LYS A C 1
ATOM 626 O O . LYS A 1 80 ? 12.766 -10.445 10.5 1 98.31 80 LYS A O 1
ATOM 631 N N . GLU A 1 81 ? 10.609 -10.531 11.047 1 95.62 81 GLU A N 1
ATOM 632 C CA . GLU A 1 81 ? 10.648 -9.703 12.242 1 95.62 81 GLU A CA 1
ATOM 633 C C . GLU A 1 81 ? 11.133 -8.289 11.93 1 95.62 81 GLU A C 1
ATOM 635 O O . GLU A 1 81 ? 11.516 -7.543 12.828 1 95.62 81 GLU A O 1
ATOM 640 N N . ASN A 1 82 ? 11.195 -8 10.664 1 97.81 82 ASN A N 1
ATOM 641 C CA . ASN A 1 82 ? 11.562 -6.641 10.289 1 97.81 82 ASN A CA 1
ATOM 642 C C . ASN A 1 82 ? 10.391 -5.68 10.469 1 97.81 82 ASN A C 1
ATOM 644 O O . ASN A 1 82 ? 9.281 -5.957 10.016 1 97.81 82 ASN A O 1
ATOM 648 N N . MET A 1 83 ? 10.617 -4.574 11.078 1 95.94 83 MET A N 1
ATOM 649 C CA . MET A 1 83 ? 9.539 -3.652 11.438 1 95.94 83 MET A CA 1
ATOM 650 C C . MET A 1 83 ? 8.938 -3.006 10.195 1 95.94 83 MET A C 1
ATOM 652 O O . MET A 1 83 ? 7.809 -2.518 10.234 1 95.94 83 MET A O 1
ATOM 656 N N . PHE A 1 84 ? 9.617 -3.008 9.078 1 98 84 PHE A N 1
ATOM 657 C CA . PHE A 1 84 ? 9.141 -2.387 7.852 1 98 84 PHE A CA 1
ATOM 658 C C . PHE A 1 84 ? 8.477 -3.418 6.945 1 98 84 PHE A C 1
ATOM 660 O O . PHE A 1 84 ? 7.766 -3.061 6.008 1 98 84 PHE A O 1
ATOM 667 N N . GLY A 1 85 ? 8.734 -4.688 7.191 1 98.44 85 GLY A N 1
ATOM 668 C CA . GLY A 1 85 ? 8.414 -5.75 6.25 1 98.44 85 GLY A CA 1
ATOM 669 C C . GLY A 1 85 ? 6.973 -5.727 5.789 1 98.44 85 GLY A C 1
ATOM 670 O O . GLY A 1 85 ? 6.699 -5.656 4.59 1 98.44 85 GLY A O 1
ATOM 671 N N . GLU A 1 86 ? 6.062 -5.73 6.73 1 98.25 86 GLU A N 1
ATOM 672 C CA . GLU A 1 86 ? 4.641 -5.77 6.41 1 98.25 86 GLU A CA 1
ATOM 673 C C . GLU A 1 86 ? 4.203 -4.5 5.688 1 98.25 86 GLU A C 1
ATOM 675 O O . GLU A 1 86 ? 3.42 -4.559 4.734 1 98.25 86 GLU A O 1
ATOM 680 N N . ARG A 1 87 ? 4.668 -3.355 6.117 1 98.62 87 ARG A N 1
ATOM 681 C CA . ARG A 1 87 ? 4.352 -2.072 5.496 1 98.62 87 ARG A CA 1
ATOM 682 C C . ARG A 1 87 ? 4.898 -2.004 4.074 1 98.62 87 ARG A C 1
ATOM 684 O O . ARG A 1 87 ? 4.172 -1.655 3.141 1 98.62 87 ARG A O 1
ATOM 691 N N . ASP A 1 88 ? 6.176 -2.42 3.896 1 98.88 88 ASP A N 1
ATOM 692 C CA . ASP A 1 88 ? 6.82 -2.424 2.588 1 98.88 88 ASP A CA 1
ATOM 693 C C . ASP A 1 88 ? 6.086 -3.342 1.614 1 98.88 88 ASP A C 1
ATOM 695 O O . ASP A 1 88 ? 5.82 -2.961 0.472 1 98.88 88 ASP A O 1
ATOM 699 N N . ALA A 1 89 ? 5.785 -4.523 2.088 1 98.94 89 ALA A N 1
ATOM 700 C CA . ALA A 1 89 ? 5.102 -5.496 1.239 1 98.94 89 ALA A CA 1
ATOM 701 C C . ALA A 1 89 ? 3.727 -4.988 0.817 1 98.94 89 ALA A C 1
ATOM 703 O O . ALA A 1 89 ? 3.281 -5.238 -0.306 1 98.94 89 ALA A O 1
ATOM 704 N N . SER A 1 90 ? 3.055 -4.289 1.709 1 98.88 90 SER A N 1
ATOM 705 C CA . SER A 1 90 ? 1.693 -3.846 1.434 1 98.88 90 SER A CA 1
ATOM 706 C C . SER A 1 90 ? 1.68 -2.697 0.43 1 98.88 90 SER A C 1
ATOM 708 O O . SER A 1 90 ? 0.83 -2.654 -0.462 1 98.88 90 SER A O 1
ATOM 710 N N . VAL A 1 91 ? 2.582 -1.751 0.538 1 98.81 91 VAL A N 1
ATOM 711 C CA . VAL A 1 91 ? 2.68 -0.685 -0.454 1 98.81 91 VAL A CA 1
ATOM 712 C C . VAL A 1 91 ? 3.041 -1.275 -1.814 1 98.81 91 VAL A C 1
ATOM 714 O O . VAL A 1 91 ? 2.488 -0.871 -2.84 1 98.81 91 VAL A O 1
ATOM 717 N N . ALA A 1 92 ? 3.936 -2.26 -1.832 1 98.94 92 ALA A N 1
ATOM 718 C CA . ALA A 1 92 ? 4.344 -2.912 -3.072 1 98.94 92 ALA A CA 1
ATOM 719 C C . ALA A 1 92 ? 3.182 -3.68 -3.699 1 98.94 92 ALA A C 1
ATOM 721 O O . ALA A 1 92 ? 3 -3.656 -4.918 1 98.94 92 ALA A O 1
ATOM 722 N N . ALA A 1 93 ? 2.455 -4.375 -2.873 1 98.94 93 ALA A N 1
ATOM 723 C CA . ALA A 1 93 ? 1.282 -5.105 -3.348 1 98.94 93 ALA A CA 1
ATOM 724 C C . ALA A 1 93 ? 0.284 -4.164 -4.016 1 98.94 93 ALA A C 1
ATOM 726 O O . ALA A 1 93 ? -0.323 -4.512 -5.031 1 98.94 93 ALA A O 1
ATOM 727 N N . GLU A 1 94 ? 0.112 -3.01 -3.436 1 98.94 94 GLU A N 1
ATOM 728 C CA . GLU A 1 94 ? -0.809 -2.045 -4.027 1 98.94 94 GLU A CA 1
ATOM 729 C C . GLU A 1 94 ? -0.327 -1.597 -5.406 1 98.94 94 GLU A C 1
ATOM 731 O O . GLU A 1 94 ? -1.121 -1.488 -6.344 1 98.94 94 GLU A O 1
ATOM 736 N N . ASN A 1 95 ? 0.983 -1.329 -5.555 1 98.94 95 ASN A N 1
ATOM 737 C CA . ASN A 1 95 ? 1.529 -1.018 -6.871 1 98.94 95 ASN A CA 1
ATOM 738 C C . ASN A 1 95 ? 1.211 -2.113 -7.883 1 98.94 95 ASN A C 1
ATOM 740 O O . ASN A 1 95 ? 0.789 -1.825 -9.008 1 98.94 95 ASN A O 1
ATOM 744 N N . ILE A 1 96 ? 1.397 -3.357 -7.484 1 98.94 96 ILE A N 1
ATOM 745 C CA . ILE A 1 96 ? 1.13 -4.496 -8.359 1 98.94 96 ILE A CA 1
ATOM 746 C C . ILE A 1 96 ? -0.347 -4.516 -8.742 1 98.94 96 ILE A C 1
ATOM 748 O O . ILE A 1 96 ? -0.683 -4.625 -9.93 1 98.94 96 ILE A O 1
ATOM 752 N N . MET A 1 97 ? -1.209 -4.328 -7.781 1 98.94 97 MET A N 1
ATOM 753 C CA . MET A 1 97 ? -2.646 -4.426 -8.016 1 98.94 97 MET A CA 1
ATOM 754 C C . MET A 1 97 ? -3.137 -3.264 -8.875 1 98.94 97 MET A C 1
ATOM 756 O O . MET A 1 97 ? -3.959 -3.457 -9.773 1 98.94 97 MET A O 1
ATOM 760 N N . LEU A 1 98 ? -2.641 -2.09 -8.625 1 98.81 98 LEU A N 1
ATOM 761 C CA . LEU A 1 98 ? -3.031 -0.928 -9.414 1 98.81 98 LEU A CA 1
ATOM 762 C C . LEU A 1 98 ? -2.566 -1.072 -10.859 1 98.81 98 LEU A C 1
ATOM 764 O O . LEU A 1 98 ? -3.318 -0.78 -11.789 1 98.81 98 LEU A O 1
ATOM 768 N N . GLU A 1 99 ? -1.313 -1.503 -11.055 1 98.81 99 GLU A N 1
ATOM 769 C CA . GLU A 1 99 ? -0.823 -1.684 -12.414 1 98.81 99 GLU A CA 1
ATOM 770 C C . GLU A 1 99 ? -1.578 -2.801 -13.133 1 98.81 99 GLU A C 1
ATOM 772 O O . GLU A 1 99 ? -1.881 -2.689 -14.32 1 98.81 99 GLU A O 1
ATOM 777 N N . ALA A 1 100 ? -1.866 -3.922 -12.414 1 98.69 100 ALA A N 1
ATOM 778 C CA . ALA A 1 100 ? -2.697 -4.973 -13 1 98.69 100 ALA A CA 1
ATOM 779 C C . ALA A 1 100 ? -4.023 -4.406 -13.5 1 98.69 100 ALA A C 1
ATOM 781 O O . ALA A 1 100 ? -4.438 -4.684 -14.625 1 98.69 100 ALA A O 1
ATOM 782 N N . ALA A 1 101 ? -4.656 -3.572 -12.719 1 98.12 101 ALA A N 1
ATOM 783 C CA . ALA A 1 101 ? -5.93 -2.963 -13.094 1 98.12 101 ALA A CA 1
ATOM 784 C C . ALA A 1 101 ? -5.766 -2.068 -14.32 1 98.12 101 ALA A C 1
ATOM 786 O O . ALA A 1 101 ? -6.613 -2.076 -15.211 1 98.12 101 ALA A O 1
ATOM 787 N N . ASP A 1 102 ? -4.691 -1.301 -14.281 1 98 102 ASP A N 1
ATOM 788 C CA . ASP A 1 102 ? -4.414 -0.415 -15.406 1 98 102 ASP A CA 1
ATOM 789 C C . ASP A 1 102 ? -4.266 -1.206 -16.703 1 98 102 ASP A C 1
ATOM 791 O O . ASP A 1 102 ? -4.594 -0.707 -17.781 1 98 102 ASP A O 1
ATOM 795 N N . LEU A 1 103 ? -3.787 -2.42 -16.641 1 98.12 103 LEU A N 1
ATOM 796 C CA . LEU A 1 103 ? -3.531 -3.275 -17.781 1 98.12 103 LEU A CA 1
ATOM 797 C C . LEU A 1 103 ? -4.758 -4.113 -18.125 1 98.12 103 LEU A C 1
ATOM 799 O O . LEU A 1 103 ? -4.699 -4.984 -19 1 98.12 103 LEU A O 1
ATOM 803 N N . GL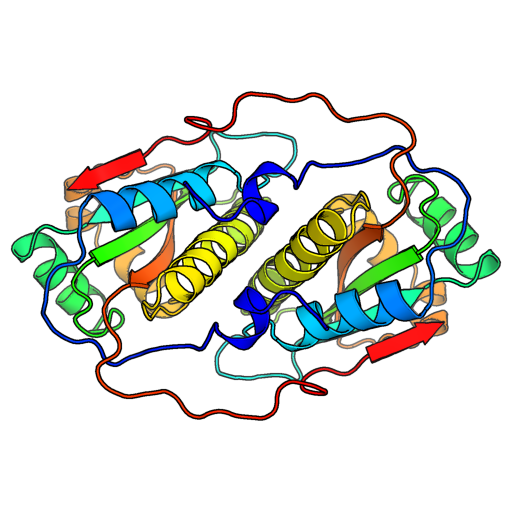Y A 1 104 ? -5.867 -3.871 -17.406 1 97.12 104 GLY A N 1
ATOM 804 C CA . GLY A 1 104 ? -7.098 -4.602 -17.672 1 97.12 104 GLY A CA 1
ATOM 805 C C . GLY A 1 104 ? -7.117 -5.98 -17.047 1 97.12 104 GLY A C 1
ATOM 806 O O . GLY A 1 104 ? -7.887 -6.852 -17.469 1 97.12 104 GLY A O 1
ATOM 807 N N . LEU A 1 105 ? -6.254 -6.262 -16.125 1 98.38 105 LEU A N 1
ATOM 808 C CA . LEU A 1 105 ? -6.184 -7.523 -15.406 1 98.38 105 LEU A CA 1
ATOM 809 C C . LEU A 1 105 ? -6.812 -7.395 -14.023 1 98.38 105 LEU A C 1
ATOM 811 O O . LEU A 1 105 ? -7.027 -6.285 -13.531 1 98.38 105 LEU A O 1
ATOM 815 N N . GLY A 1 106 ? -7.211 -8.562 -13.43 1 98.25 106 GLY A N 1
ATOM 816 C CA . GLY A 1 106 ? -7.68 -8.641 -12.055 1 98.25 106 GLY A CA 1
ATOM 817 C C . GLY A 1 106 ? -6.605 -9.094 -11.086 1 98.25 106 GLY A C 1
ATOM 818 O O . GLY A 1 106 ? -5.605 -9.688 -11.492 1 98.25 106 GLY A O 1
ATOM 819 N N . SER A 1 107 ? -6.766 -8.836 -9.859 1 98.69 107 SER A N 1
ATOM 820 C CA . SER A 1 107 ? -5.871 -9.234 -8.781 1 98.69 107 SER A CA 1
ATOM 821 C C . SER A 1 107 ? -6.555 -9.133 -7.426 1 98.69 107 SER A C 1
ATOM 823 O O . SER A 1 107 ? -7.668 -8.609 -7.324 1 98.69 107 SER A O 1
ATOM 825 N N . VAL A 1 108 ? -5.852 -9.641 -6.387 1 98.69 108 VAL A N 1
ATOM 826 C CA . VAL A 1 108 ? -6.348 -9.5 -5.023 1 98.69 108 VAL A CA 1
ATOM 827 C C . VAL A 1 108 ? -5.195 -9.664 -4.035 1 98.69 108 VAL A C 1
ATOM 829 O O . VAL A 1 108 ? -4.215 -10.352 -4.324 1 98.69 108 VAL A O 1
ATOM 832 N N . TYR A 1 109 ? -5.301 -8.953 -2.92 1 98.88 109 TYR A N 1
ATOM 833 C CA . TYR A 1 109 ? -4.379 -9.07 -1.797 1 98.88 109 TYR A CA 1
ATOM 834 C C . TYR A 1 109 ? -4.676 -10.312 -0.971 1 98.88 109 TYR A C 1
ATOM 836 O O . TYR A 1 109 ? -5.73 -10.414 -0.336 1 98.88 109 TYR A O 1
ATOM 844 N N . VAL A 1 110 ? -3.732 -11.281 -0.908 1 98.75 110 VAL A N 1
ATOM 845 C CA . VAL A 1 110 ? -3.98 -12.523 -0.181 1 98.75 110 VAL A CA 1
ATOM 846 C C . VAL A 1 110 ? -3.006 -12.641 0.99 1 98.75 110 VAL A C 1
ATOM 848 O O . VAL A 1 110 ? -1.848 -13.016 0.806 1 98.75 110 VAL A O 1
ATOM 851 N N . MET A 1 111 ? -3.521 -12.367 2.127 1 98.31 111 MET A N 1
ATOM 852 C CA . MET A 1 111 ? -2.75 -12.484 3.359 1 98.31 111 MET A CA 1
ATOM 853 C C . MET A 1 111 ? -2.816 -13.914 3.904 1 98.31 111 MET A C 1
ATOM 855 O O . MET A 1 111 ? -1.794 -14.484 4.285 1 98.31 111 MET A O 1
ATOM 859 N N . GLY A 1 112 ? -4.012 -14.523 3.957 1 97.19 112 GLY A N 1
ATOM 860 C CA . GLY A 1 112 ? -4.188 -15.867 4.492 1 97.19 112 GLY A CA 1
ATOM 861 C C . GLY A 1 112 ? -3.355 -16.906 3.768 1 97.19 112 GLY A C 1
ATOM 862 O O . GLY A 1 112 ? -2.693 -17.734 4.402 1 97.19 112 GLY A O 1
ATOM 863 N N . GLY A 1 113 ? -3.365 -16.891 2.447 1 98 113 GLY A N 1
ATOM 864 C CA . GLY A 1 113 ? -2.545 -17.781 1.65 1 98 113 GLY A CA 1
ATOM 865 C C . GLY A 1 113 ? -1.059 -17.625 1.917 1 98 113 GLY A C 1
ATOM 866 O O . GLY A 1 113 ? -0.323 -18.609 1.953 1 98 113 GLY A O 1
ATOM 867 N N . ALA A 1 114 ? -0.621 -16.406 2.1 1 98.56 114 ALA A N 1
ATOM 868 C CA . ALA A 1 114 ? 0.782 -16.156 2.418 1 98.56 114 ALA A CA 1
ATOM 869 C C . ALA A 1 114 ? 1.167 -16.797 3.75 1 98.56 114 ALA A C 1
ATOM 871 O O . ALA A 1 114 ? 2.223 -17.422 3.861 1 98.56 114 ALA A O 1
ATOM 872 N N . ILE A 1 115 ? 0.312 -16.594 4.738 1 98 115 ILE A N 1
ATOM 873 C CA . ILE A 1 115 ? 0.554 -17.156 6.062 1 98 115 ILE A CA 1
ATOM 874 C C . ILE A 1 115 ? 0.671 -18.672 5.965 1 98 115 ILE A C 1
ATOM 876 O O . ILE A 1 115 ? 1.617 -19.266 6.492 1 98 115 ILE A O 1
ATOM 880 N N . LYS A 1 116 ? -0.21 -19.297 5.254 1 98.38 116 LYS A N 1
ATOM 881 C CA . LYS A 1 116 ? -0.201 -20.75 5.094 1 98.38 116 LYS A CA 1
ATOM 882 C C . LYS A 1 116 ? 1.046 -21.219 4.344 1 98.38 116 LYS A C 1
ATOM 884 O O . LYS A 1 116 ? 1.646 -22.234 4.699 1 98.38 116 LYS A O 1
ATOM 889 N N . LEU A 1 117 ? 1.373 -20.484 3.33 1 98.62 117 LEU A N 1
ATOM 890 C CA . LEU A 1 117 ? 2.52 -20.844 2.506 1 98.62 117 LEU A CA 1
ATOM 891 C C . LEU A 1 117 ? 3.791 -20.922 3.346 1 98.62 117 LEU A C 1
ATOM 893 O O . LEU A 1 117 ? 4.676 -21.734 3.07 1 98.62 117 LEU A O 1
ATOM 897 N N . ASN A 1 118 ? 3.877 -20.109 4.379 1 98.38 118 ASN A N 1
ATOM 898 C CA . ASN A 1 118 ? 5.047 -20.078 5.246 1 98.38 118 ASN A CA 1
ATOM 899 C C . ASN A 1 118 ? 5.199 -21.391 6.027 1 98.38 118 ASN A C 1
ATOM 901 O O . ASN A 1 118 ? 6.273 -21.672 6.559 1 98.38 118 ASN A O 1
ATOM 905 N N . ASP A 1 119 ? 4.168 -22.172 6.109 1 98.06 119 ASP A N 1
ATOM 906 C CA . ASP A 1 119 ? 4.227 -23.453 6.797 1 98.06 119 ASP A CA 1
ATOM 907 C C . ASP A 1 119 ? 4.84 -24.531 5.902 1 98.06 119 ASP A C 1
ATOM 909 O O . ASP A 1 119 ? 5.168 -25.625 6.371 1 98.06 119 ASP A O 1
ATOM 913 N N . TYR A 1 120 ? 5.039 -24.281 4.637 1 98.25 120 TYR A N 1
ATOM 914 C CA . TYR A 1 120 ? 5.527 -25.266 3.684 1 98.25 120 TYR A CA 1
ATOM 915 C C . TYR A 1 120 ? 6.953 -24.953 3.254 1 98.25 120 TYR A C 1
ATOM 917 O O . TYR A 1 120 ? 7.18 -24.453 2.152 1 98.25 120 TYR A O 1
ATOM 925 N N . THR A 1 121 ? 7.867 -25.422 4.047 1 96.81 121 THR A N 1
ATOM 926 C CA . THR A 1 121 ? 9.281 -25.109 3.867 1 96.81 121 THR A CA 1
ATOM 927 C C . THR A 1 121 ? 9.797 -25.688 2.547 1 96.81 121 THR A C 1
ATOM 929 O O . THR A 1 121 ? 10.672 -25.094 1.91 1 96.81 121 THR A O 1
ATOM 932 N N . ASP A 1 122 ? 9.25 -26.781 2.123 1 97.38 122 ASP A N 1
ATOM 933 C CA . ASP A 1 122 ? 9.672 -27.391 0.869 1 97.38 122 ASP A CA 1
ATOM 934 C C . ASP A 1 122 ? 9.336 -26.5 -0.322 1 97.38 122 ASP A C 1
ATOM 936 O O . ASP A 1 122 ? 10.141 -26.359 -1.24 1 97.38 122 ASP A O 1
ATOM 940 N N . ILE A 1 123 ? 8.141 -25.922 -0.298 1 98.31 123 ILE A N 1
ATOM 941 C CA . ILE A 1 123 ? 7.742 -25.016 -1.372 1 98.31 123 ILE A CA 1
ATOM 942 C C . ILE A 1 123 ? 8.602 -23.766 -1.331 1 98.31 123 ILE A C 1
ATOM 944 O O . ILE A 1 123 ? 9.055 -23.266 -2.371 1 98.31 123 ILE A O 1
ATOM 948 N N . GLN A 1 124 ? 8.852 -23.25 -0.132 1 97.88 124 GLN A N 1
ATOM 949 C CA . GLN A 1 124 ? 9.703 -22.078 0.023 1 97.88 124 GLN A CA 1
ATOM 950 C C . GLN A 1 124 ? 11.086 -22.312 -0.571 1 97.88 124 GLN A C 1
ATOM 952 O O . GLN A 1 124 ? 11.641 -21.438 -1.237 1 97.88 124 GLN A O 1
ATOM 957 N N . ARG A 1 125 ? 11.57 -23.469 -0.323 1 97.62 125 ARG A N 1
ATOM 958 C CA . ARG A 1 125 ? 12.875 -23.844 -0.86 1 97.62 125 ARG A CA 1
ATOM 959 C C . ARG A 1 125 ? 12.836 -23.922 -2.383 1 97.62 125 ARG A C 1
ATOM 961 O O . ARG A 1 125 ? 13.758 -23.453 -3.057 1 97.62 125 ARG A O 1
ATOM 968 N N . GLU A 1 126 ? 11.805 -24.5 -2.896 1 98.19 126 GLU A N 1
ATOM 969 C CA . GLU A 1 126 ? 11.648 -24.609 -4.344 1 98.19 126 GLU A CA 1
ATOM 970 C C . GLU A 1 126 ? 11.57 -23.219 -4.992 1 98.19 126 GLU A C 1
ATOM 972 O O . GLU A 1 126 ? 12.039 -23.031 -6.121 1 98.19 126 GLU A O 1
ATOM 977 N N . LEU A 1 127 ? 11.07 -22.281 -4.254 1 98.38 127 LEU A N 1
ATOM 978 C CA . LEU A 1 127 ? 10.914 -20.922 -4.746 1 98.38 127 LEU A CA 1
ATOM 979 C C . LEU A 1 127 ? 12.164 -20.094 -4.445 1 98.38 127 LEU A C 1
ATOM 981 O O . LEU A 1 127 ? 12.18 -18.875 -4.684 1 98.38 127 LEU A O 1
ATOM 985 N N . ASP A 1 128 ? 13.117 -20.688 -3.828 1 98 128 ASP A N 1
ATOM 986 C CA . ASP A 1 128 ? 14.398 -20.078 -3.5 1 98 128 ASP A CA 1
ATOM 987 C C . ASP A 1 128 ? 14.211 -18.875 -2.566 1 98 128 ASP A C 1
ATOM 989 O O . ASP A 1 128 ? 14.859 -17.844 -2.732 1 98 128 ASP A O 1
ATOM 993 N N . ILE A 1 129 ? 13.266 -18.984 -1.708 1 98.25 129 ILE A N 1
ATOM 994 C CA . ILE A 1 129 ? 13.078 -17.938 -0.699 1 98.25 129 ILE A CA 1
ATOM 995 C C . ILE A 1 129 ? 14.023 -18.188 0.476 1 98.25 129 ILE A C 1
ATOM 997 O O . ILE A 1 129 ? 13.969 -19.234 1.116 1 98.25 129 ILE A O 1
ATOM 1001 N N . ASP A 1 130 ? 14.867 -17.203 0.708 1 97.69 130 ASP A N 1
ATOM 1002 C CA . ASP A 1 130 ? 15.82 -17.281 1.809 1 97.69 130 ASP A CA 1
ATOM 1003 C C . ASP A 1 130 ? 15.109 -17.531 3.137 1 97.69 130 ASP A C 1
ATOM 1005 O O . ASP A 1 130 ? 14.07 -16.938 3.408 1 97.69 130 ASP A O 1
ATOM 1009 N N . PRO A 1 131 ? 15.633 -18.406 3.984 1 97.25 131 PRO A N 1
ATOM 1010 C CA 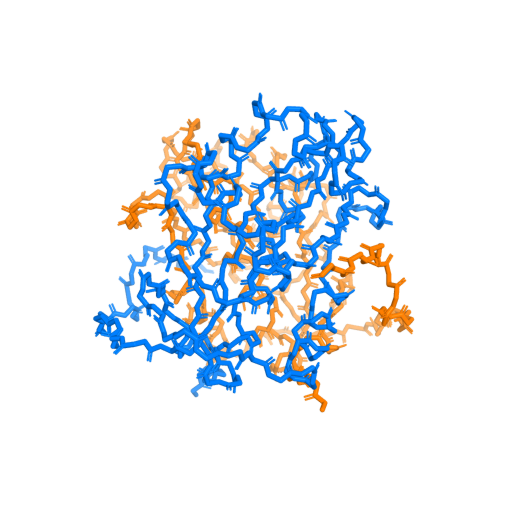. PRO A 1 131 ? 14.992 -18.75 5.258 1 97.25 131 PRO A CA 1
ATOM 1011 C C . PRO A 1 131 ? 14.875 -17.547 6.191 1 97.25 131 PRO A C 1
ATOM 1013 O O . PRO A 1 131 ? 14.094 -17.578 7.148 1 97.25 131 PRO A O 1
ATOM 1016 N N . ASP A 1 132 ? 15.625 -16.516 5.938 1 98 132 ASP A N 1
ATOM 1017 C CA . ASP A 1 132 ? 15.531 -15.297 6.742 1 98 132 ASP A CA 1
ATOM 1018 C C . ASP A 1 132 ? 14.328 -14.453 6.328 1 98 132 ASP A C 1
ATOM 1020 O O . ASP A 1 132 ? 13.977 -13.484 7.012 1 98 132 ASP A O 1
ATOM 1024 N N . PHE A 1 133 ? 13.703 -14.852 5.242 1 98.69 133 PHE A N 1
ATOM 1025 C CA . PHE A 1 133 ? 12.516 -14.172 4.746 1 98.69 133 PHE A CA 1
ATOM 1026 C C . PHE A 1 133 ? 11.258 -14.984 5.043 1 98.69 133 PHE A C 1
ATOM 1028 O O . PHE A 1 133 ? 11.336 -16.172 5.328 1 98.69 133 PHE A O 1
ATOM 1035 N N . GLN A 1 134 ? 10.148 -14.359 5.023 1 98.69 134 GLN A N 1
ATOM 1036 C CA . GLN A 1 134 ? 8.828 -14.984 5.012 1 98.69 134 GLN A CA 1
ATOM 1037 C C . GLN A 1 134 ? 7.945 -14.383 3.928 1 98.69 134 GLN A C 1
ATOM 1039 O O . GLN A 1 134 ? 8.094 -13.211 3.576 1 98.69 134 GLN A O 1
ATOM 1044 N N . THR A 1 135 ? 7.066 -15.242 3.402 1 98.88 135 THR A N 1
ATOM 1045 C CA . THR A 1 135 ? 6.051 -14.703 2.51 1 98.88 135 THR A CA 1
ATOM 1046 C C . THR A 1 135 ? 5.086 -13.797 3.273 1 98.88 135 THR A C 1
ATOM 1048 O O . THR A 1 135 ? 4.504 -14.211 4.281 1 98.88 135 THR A O 1
ATOM 1051 N N . THR A 1 136 ? 4.918 -12.609 2.814 1 98.81 136 THR A N 1
ATOM 1052 C CA . THR A 1 136 ? 4.102 -11.633 3.523 1 98.81 136 THR A CA 1
ATOM 1053 C C . THR A 1 136 ? 2.764 -11.43 2.818 1 98.81 136 THR A C 1
ATOM 1055 O O . THR A 1 136 ? 1.737 -11.227 3.469 1 98.81 136 THR A O 1
ATOM 1058 N N . VAL A 1 137 ? 2.766 -11.469 1.461 1 98.81 137 VAL A N 1
ATOM 1059 C CA . VAL A 1 137 ? 1.546 -11.32 0.675 1 98.81 137 VAL A CA 1
ATOM 1060 C C . VAL A 1 137 ? 1.683 -12.07 -0.645 1 98.81 137 VAL A C 1
ATOM 1062 O O . VAL A 1 137 ? 2.758 -12.086 -1.248 1 98.81 137 VAL A O 1
ATOM 1065 N N . VAL A 1 138 ? 0.685 -12.742 -1.034 1 98.94 138 VAL A N 1
ATOM 1066 C CA . VAL A 1 138 ? 0.558 -13.273 -2.387 1 98.94 138 VAL A CA 1
ATOM 1067 C C . VAL A 1 138 ? -0.469 -12.461 -3.168 1 98.94 138 VAL A C 1
ATOM 1069 O O . VAL A 1 138 ? -1.56 -12.18 -2.666 1 98.94 138 VAL A O 1
ATOM 1072 N N . VAL A 1 139 ? -0.12 -12.062 -4.352 1 98.94 139 VAL A N 1
ATOM 1073 C CA . VAL A 1 139 ? -1.039 -11.344 -5.23 1 98.94 139 VAL A CA 1
ATOM 1074 C C . VAL A 1 139 ? -1.275 -12.148 -6.504 1 98.94 139 VAL A C 1
ATOM 1076 O O . VAL A 1 139 ? -0.491 -12.07 -7.453 1 98.94 139 VAL A O 1
ATOM 1079 N N . PRO A 1 140 ? -2.332 -12.914 -6.555 1 98.94 140 PRO A N 1
ATOM 1080 C CA . PRO A 1 140 ? -2.725 -13.547 -7.816 1 98.94 140 PRO A CA 1
ATOM 1081 C C . PRO A 1 140 ? -3.154 -12.531 -8.875 1 98.94 140 PRO A C 1
ATOM 1083 O O . PRO A 1 140 ? -3.812 -11.539 -8.555 1 98.94 140 PRO A O 1
ATOM 1086 N N . VAL A 1 141 ? -2.781 -12.758 -10.078 1 98.88 141 VAL A N 1
ATOM 1087 C CA . VAL A 1 141 ? -3.107 -11.859 -11.18 1 98.88 141 VAL A CA 1
ATOM 1088 C C . VAL A 1 141 ? -3.545 -12.664 -12.398 1 98.88 141 VAL A C 1
ATOM 1090 O O . VAL A 1 141 ? -2.955 -13.703 -12.711 1 98.88 141 VAL A O 1
ATOM 1093 N N . GLY A 1 142 ? -4.527 -12.203 -13.078 1 98.75 142 GLY A N 1
ATOM 1094 C CA . GLY A 1 142 ? -5.031 -12.82 -14.297 1 98.75 142 GLY A CA 1
ATOM 1095 C C . GLY A 1 142 ? -6.18 -12.055 -14.922 1 98.75 142 GLY A C 1
ATOM 1096 O O . GLY A 1 142 ? -6.629 -11.039 -14.383 1 98.75 142 GLY A O 1
ATOM 1097 N N . LYS A 1 143 ? -6.586 -12.57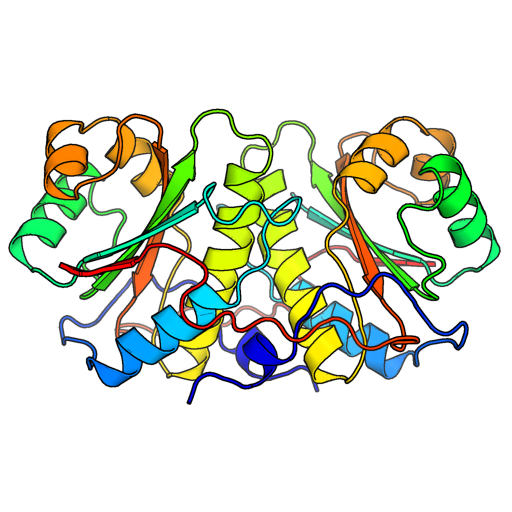 -16.062 1 98.62 143 LYS A N 1
ATOM 1098 C CA . LYS A 1 143 ? -7.777 -11.992 -16.688 1 98.62 143 LYS A CA 1
ATOM 1099 C C . LYS A 1 143 ? -9.023 -12.289 -15.852 1 98.62 143 LYS A C 1
ATOM 1101 O O . LYS A 1 143 ? -9.195 -13.398 -15.352 1 98.62 143 LYS A O 1
ATOM 1106 N N . ILE A 1 144 ? -9.859 -11.258 -15.742 1 98.12 144 ILE A N 1
ATOM 1107 C CA . ILE A 1 144 ? -11.062 -11.352 -14.922 1 98.12 144 ILE A CA 1
ATOM 1108 C C . ILE A 1 144 ? -12.07 -12.297 -15.586 1 98.12 144 ILE A C 1
ATOM 1110 O O . ILE A 1 144 ? -12.414 -12.125 -16.75 1 98.12 144 ILE A O 1
ATOM 1114 N N . ALA A 1 145 ? -12.469 -13.305 -14.891 1 98.19 145 ALA A N 1
ATOM 1115 C CA . ALA A 1 145 ? -13.484 -14.227 -15.398 1 98.19 145 ALA A CA 1
ATOM 1116 C C . ALA A 1 145 ? -14.891 -13.711 -15.109 1 98.19 145 ALA A C 1
ATOM 1118 O O . ALA A 1 145 ? -15.805 -13.898 -15.914 1 98.19 145 ALA A O 1
ATOM 1119 N N . ARG A 1 146 ? -15.016 -13.109 -13.93 1 95.69 146 ARG A N 1
ATOM 1120 C CA . ARG A 1 146 ? -16.266 -12.492 -13.5 1 95.69 146 ARG A CA 1
ATOM 1121 C C . ARG A 1 146 ? -16.016 -11.125 -12.875 1 95.69 146 ARG A C 1
ATOM 1123 O O . ARG A 1 146 ? -15.281 -11.008 -11.891 1 95.69 146 ARG A O 1
ATOM 1130 N N . GLU A 1 147 ? -16.672 -10.164 -13.414 1 92.38 147 GLU A N 1
ATOM 1131 C CA . GLU A 1 147 ? -16.484 -8.82 -12.891 1 92.38 147 GLU A CA 1
ATOM 1132 C C . GLU A 1 147 ? -16.938 -8.719 -11.438 1 92.38 147 GLU A C 1
ATOM 1134 O O . GLU A 1 147 ? -18.047 -9.133 -11.094 1 92.38 147 GLU A O 1
ATOM 1139 N N . PRO A 1 148 ? -16.031 -8.234 -10.664 1 91.19 148 PRO A N 1
ATOM 1140 C CA . PRO A 1 148 ? -16.438 -8.031 -9.273 1 91.19 148 PRO A CA 1
ATOM 1141 C C . PRO A 1 148 ? -17.531 -6.977 -9.133 1 91.19 148 PRO A C 1
ATOM 1143 O O . PRO A 1 148 ? -17.766 -6.188 -10.047 1 91.19 148 PRO A O 1
ATOM 1146 N N . GLU A 1 149 ? -18.188 -7.047 -8.008 1 86.19 149 GLU A N 1
ATOM 1147 C CA . GLU A 1 149 ? -19.219 -6.059 -7.715 1 86.19 149 GLU A CA 1
ATOM 1148 C C . GLU A 1 149 ? -18.641 -4.648 -7.668 1 86.19 149 GLU A C 1
ATOM 1150 O O . GLU A 1 149 ? -17.516 -4.449 -7.195 1 86.19 149 GLU A O 1
ATOM 1155 N N . LYS A 1 150 ? -19.422 -3.752 -8.211 1 87.5 150 LYS A N 1
ATOM 1156 C CA . LYS A 1 150 ? -18.969 -2.359 -8.234 1 87.5 150 LYS A CA 1
ATOM 1157 C C . LYS A 1 150 ? -19.609 -1.561 -7.102 1 87.5 150 LYS A C 1
ATOM 1159 O O . LYS A 1 150 ? -20.453 -0.692 -7.344 1 87.5 150 LYS A O 1
ATOM 1164 N N . GLU A 1 151 ? -19.172 -1.877 -6.012 1 88.94 151 GLU A N 1
ATOM 1165 C CA . GLU A 1 151 ? -19.609 -1.101 -4.855 1 88.94 151 GLU A CA 1
ATOM 1166 C C . GLU A 1 151 ? -19.141 0.348 -4.953 1 88.94 151 GLU A C 1
ATOM 1168 O O . GLU A 1 151 ? -18.047 0.621 -5.477 1 88.94 151 GLU A O 1
ATOM 1173 N N . ASP A 1 152 ? -20 1.298 -4.531 1 93.12 152 ASP A N 1
ATOM 1174 C CA . ASP A 1 152 ? -19.594 2.691 -4.434 1 93.12 152 ASP A CA 1
ATOM 1175 C C . ASP A 1 152 ? -18.578 2.885 -3.301 1 93.12 152 ASP A C 1
ATOM 1177 O O . ASP A 1 152 ? -18.922 2.711 -2.129 1 93.12 152 ASP A O 1
ATOM 1181 N N . ARG A 1 153 ? -17.391 3.283 -3.66 1 95.19 153 ARG A N 1
ATOM 1182 C CA . ARG A 1 153 ? -16.344 3.418 -2.656 1 95.19 153 ARG A CA 1
ATOM 1183 C C . ARG A 1 153 ? -16.016 4.887 -2.391 1 95.19 153 ARG A C 1
ATOM 1185 O O . ARG A 1 153 ? -14.977 5.207 -1.816 1 95.19 153 ARG A O 1
ATOM 1192 N N . SER A 1 154 ? -16.875 5.754 -2.797 1 94.88 154 SER A N 1
ATOM 1193 C CA . SER A 1 154 ? -16.578 7.176 -2.703 1 94.88 154 SER A CA 1
ATOM 1194 C C . SER A 1 154 ? -16.656 7.668 -1.262 1 94.88 154 SER A C 1
ATOM 1196 O O . SER A 1 154 ? -16.188 8.766 -0.944 1 94.88 154 SER A O 1
ATOM 1198 N N . SER A 1 155 ? -17.266 6.895 -0.37 1 96.75 155 SER A N 1
ATOM 1199 C CA . SER A 1 155 ? -17.406 7.238 1.041 1 96.75 155 SER A CA 1
ATOM 1200 C C . SER A 1 155 ? -17.281 6.008 1.929 1 96.75 155 SER A C 1
ATOM 1202 O O . SER A 1 155 ? -18.047 5.848 2.891 1 96.75 155 SER A O 1
ATOM 1204 N N . ARG A 1 156 ? -16.359 5.109 1.521 1 96.62 156 ARG A N 1
ATOM 1205 C CA . ARG A 1 156 ? -16.156 3.82 2.18 1 96.62 156 ARG A CA 1
ATOM 1206 C C . ARG A 1 156 ? -15.625 4.004 3.594 1 96.62 156 ARG A C 1
ATOM 1208 O O . ARG A 1 156 ? -16.062 3.32 4.523 1 96.62 156 ARG A O 1
ATOM 1215 N N . TYR A 1 157 ? -14.695 4.934 3.781 1 98.5 157 TYR A N 1
ATOM 1216 C CA . TYR A 1 157 ? -14.055 5.164 5.07 1 98.5 157 TYR A CA 1
ATOM 1217 C C . TYR A 1 157 ? -14.492 6.496 5.668 1 98.5 157 TYR A C 1
ATOM 1219 O O . TYR A 1 157 ? -14.844 7.426 4.938 1 98.5 157 TYR A O 1
ATOM 1227 N N . GLN A 1 158 ? -14.445 6.598 6.984 1 98.56 158 GLN A N 1
ATOM 1228 C CA . GLN A 1 158 ? -14.656 7.875 7.656 1 98.56 158 GLN A CA 1
ATOM 1229 C C . GLN A 1 158 ? -13.484 8.82 7.422 1 98.56 158 GLN A C 1
ATOM 1231 O O . GLN A 1 158 ? -12.328 8.422 7.562 1 98.56 158 GLN A O 1
ATOM 1236 N N . VAL A 1 159 ? -13.812 10.039 7.004 1 98.75 159 VAL A N 1
ATOM 1237 C CA . VAL A 1 159 ? -12.805 11.07 6.785 1 98.75 159 VAL A CA 1
ATOM 1238 C C . VAL A 1 159 ? -13.172 12.328 7.57 1 98.75 159 VAL A C 1
ATOM 1240 O O . VAL A 1 159 ? -14.305 12.805 7.504 1 98.75 159 VAL A O 1
ATOM 1243 N N . THR A 1 160 ? -12.234 12.812 8.352 1 98.75 160 THR A N 1
ATOM 1244 C CA . THR A 1 160 ? -12.375 14.07 9.078 1 98.75 160 THR A CA 1
ATOM 1245 C C . THR A 1 160 ? -11.328 15.078 8.602 1 98.75 160 THR A C 1
ATOM 1247 O O . THR A 1 160 ? -10.148 14.75 8.484 1 98.75 160 THR A O 1
ATOM 1250 N N . ILE A 1 161 ? -11.75 16.328 8.336 1 98.44 161 ILE A N 1
ATOM 1251 C CA . ILE A 1 161 ? -10.844 17.344 7.82 1 98.44 161 ILE A CA 1
ATOM 1252 C C . ILE A 1 161 ? -10.805 18.531 8.773 1 98.44 161 ILE A C 1
ATOM 1254 O O . ILE A 1 161 ? -11.859 19.047 9.18 1 98.44 161 ILE A O 1
ATOM 1258 N N . TYR A 1 162 ? -9.656 18.875 9.148 1 98.44 162 TYR A N 1
ATOM 1259 C CA . TYR A 1 162 ? -9.422 20.047 9.984 1 98.44 162 TYR A CA 1
ATOM 1260 C C . TYR A 1 162 ? -8.656 21.125 9.227 1 98.44 162 TYR A C 1
ATOM 1262 O O . TYR A 1 162 ? -7.578 20.875 8.688 1 98.44 162 TYR A O 1
ATOM 1270 N N . MET B 1 1 ? 5.301 0.496 -21.344 1 83.12 1 MET B N 1
ATOM 1271 C CA . MET B 1 1 ? 5.684 1.4 -20.25 1 83.12 1 MET B CA 1
ATOM 1272 C C . MET B 1 1 ? 4.68 1.342 -19.109 1 83.12 1 MET B C 1
ATOM 1274 O O . MET B 1 1 ? 3.484 1.142 -19.344 1 83.12 1 MET B O 1
ATOM 1278 N N . VAL B 1 2 ? 5.191 1.279 -17.797 1 90.25 2 VAL B N 1
ATOM 1279 C CA . VAL B 1 2 ? 4.344 1.28 -16.609 1 90.25 2 VAL B CA 1
ATOM 1280 C C . VAL B 1 2 ? 3.627 2.623 -16.484 1 90.25 2 VAL B C 1
ATOM 1282 O O . VAL B 1 2 ? 4.062 3.621 -17.062 1 90.25 2 VAL B O 1
ATOM 1285 N N . ASN B 1 3 ? 2.471 2.584 -15.875 1 93.75 3 ASN B N 1
ATOM 1286 C CA . ASN B 1 3 ? 1.825 3.859 -15.578 1 93.75 3 ASN B CA 1
ATOM 1287 C C . ASN B 1 3 ? 2.799 4.844 -14.938 1 93.75 3 ASN B C 1
ATOM 1289 O O . ASN B 1 3 ? 3.52 4.496 -14.008 1 93.75 3 ASN B O 1
ATOM 1293 N N . SER B 1 4 ? 2.811 6.039 -15.43 1 94.81 4 SER B N 1
ATOM 1294 C CA . SER B 1 4 ? 3.828 7.02 -15.055 1 94.81 4 SER B CA 1
ATOM 1295 C C . SER B 1 4 ? 3.697 7.426 -13.594 1 94.81 4 SER B C 1
ATOM 1297 O O . SER B 1 4 ? 4.645 7.953 -13 1 94.81 4 SER B O 1
ATOM 1299 N N . ILE B 1 5 ? 2.561 7.199 -12.961 1 95.44 5 ILE B N 1
ATOM 1300 C CA . ILE B 1 5 ? 2.355 7.637 -11.586 1 95.44 5 ILE B CA 1
ATOM 1301 C C . ILE B 1 5 ? 3.318 6.895 -10.656 1 95.44 5 ILE B C 1
ATOM 1303 O O . ILE B 1 5 ? 3.727 7.426 -9.625 1 95.44 5 ILE B O 1
ATOM 1307 N N . PHE B 1 6 ? 3.74 5.668 -11.039 1 97.44 6 PHE B N 1
ATOM 1308 C CA . PHE B 1 6 ? 4.633 4.871 -10.203 1 97.44 6 PHE B CA 1
ATOM 1309 C C . PHE B 1 6 ? 6.047 5.438 -10.227 1 97.44 6 PHE B C 1
ATOM 1311 O O . PHE B 1 6 ? 6.723 5.477 -9.195 1 97.44 6 PHE B O 1
ATOM 1318 N N . THR B 1 7 ? 6.477 5.902 -11.375 1 95.44 7 THR B N 1
ATOM 1319 C CA . THR B 1 7 ? 7.848 6.371 -11.516 1 95.44 7 THR B CA 1
ATOM 1320 C C . THR B 1 7 ? 7.984 7.809 -11.016 1 95.44 7 THR B C 1
ATOM 1322 O O . THR B 1 7 ? 9.078 8.25 -10.672 1 95.44 7 THR B O 1
ATOM 1325 N N . LYS B 1 8 ? 6.879 8.5 -10.961 1 95.31 8 LYS B N 1
ATOM 1326 C CA . LYS B 1 8 ? 6.887 9.891 -10.523 1 95.31 8 LYS B CA 1
ATOM 1327 C C . LYS B 1 8 ? 6.992 9.984 -9 1 95.31 8 LYS B C 1
ATOM 1329 O O . LYS B 1 8 ? 7.551 10.953 -8.469 1 95.31 8 LYS B O 1
ATOM 1334 N N . ARG B 1 9 ? 6.43 8.992 -8.328 1 97.12 9 ARG B N 1
ATOM 1335 C CA . ARG B 1 9 ? 6.359 9.062 -6.871 1 97.12 9 ARG B CA 1
ATOM 1336 C C . ARG B 1 9 ? 7.738 8.875 -6.246 1 97.12 9 ARG B C 1
ATOM 1338 O O . ARG B 1 9 ? 8.391 7.855 -6.477 1 97.12 9 ARG B O 1
ATOM 1345 N N . ARG B 1 10 ? 8.18 9.836 -5.488 1 96.5 10 ARG B N 1
ATOM 1346 C CA . ARG B 1 10 ? 9.383 9.82 -4.664 1 96.5 10 ARG B CA 1
ATOM 1347 C C . ARG B 1 10 ? 9.109 10.383 -3.275 1 96.5 10 ARG B C 1
ATOM 1349 O O . ARG B 1 10 ? 8.242 11.242 -3.111 1 96.5 10 ARG B O 1
ATOM 1356 N N . ALA B 1 11 ? 9.922 9.883 -2.34 1 97.5 11 ALA B N 1
ATOM 1357 C CA . ALA B 1 11 ? 9.781 10.461 -1.005 1 97.5 11 ALA B CA 1
ATOM 1358 C C . ALA B 1 11 ? 10.258 11.906 -0.978 1 97.5 11 ALA B C 1
ATOM 1360 O O . ALA B 1 11 ? 11.398 12.203 -1.343 1 97.5 11 ALA B O 1
ATOM 1361 N N . THR B 1 12 ? 9.367 12.781 -0.632 1 97.81 12 THR B N 1
ATOM 1362 C CA . THR B 1 12 ? 9.656 14.203 -0.501 1 97.81 12 THR B CA 1
ATOM 1363 C C . THR B 1 12 ? 9.688 14.617 0.967 1 97.81 12 THR B C 1
ATOM 1365 O O . THR B 1 12 ? 8.75 14.344 1.715 1 97.81 12 THR B O 1
ATOM 1368 N N . ARG B 1 13 ? 10.727 15.344 1.379 1 97.5 13 ARG B N 1
ATOM 1369 C CA . ARG B 1 13 ? 10.852 15.719 2.783 1 97.5 13 ARG B CA 1
ATOM 1370 C C . ARG B 1 13 ? 11.141 17.203 2.926 1 97.5 13 ARG B C 1
ATOM 1372 O O . ARG B 1 13 ? 11.602 17.656 3.977 1 97.5 13 ARG B O 1
ATOM 1379 N N . GLN B 1 14 ? 10.992 17.891 1.825 1 98.19 14 GLN B N 1
ATOM 1380 C CA . GLN B 1 14 ? 11.039 19.344 1.774 1 98.19 14 GLN B CA 1
ATOM 1381 C C . GLN B 1 14 ? 9.867 19.906 0.971 1 98.19 14 GLN B C 1
ATOM 1383 O O . GLN B 1 14 ? 9.719 19.609 -0.216 1 98.19 14 GLN B O 1
ATOM 1388 N N . PHE B 1 15 ? 9.133 20.812 1.6 1 98.31 15 PHE B N 1
ATOM 1389 C CA . PHE B 1 15 ? 7.902 21.312 0.992 1 98.31 15 PHE B CA 1
ATOM 1390 C C . PHE B 1 15 ? 7.898 22.828 0.952 1 98.31 15 PHE B C 1
ATOM 1392 O O . PHE B 1 15 ? 8.508 23.484 1.807 1 98.31 15 PHE B O 1
ATOM 1399 N N . LEU B 1 16 ? 7.27 23.312 -0.079 1 97.69 16 LEU B N 1
ATOM 1400 C CA . LEU B 1 16 ? 6.91 24.719 -0.034 1 97.69 16 LEU B CA 1
ATOM 1401 C C . LEU B 1 16 ? 5.797 24.969 0.981 1 97.69 16 LEU B C 1
ATOM 1403 O O . LEU B 1 16 ? 5.062 24.047 1.337 1 97.69 16 LEU B O 1
ATOM 1407 N N . THR B 1 17 ? 5.621 26.188 1.374 1 92.12 17 THR B N 1
ATOM 1408 C CA . THR B 1 17 ? 4.695 26.5 2.455 1 92.12 17 THR B CA 1
ATOM 1409 C C . THR B 1 17 ? 3.299 26.781 1.905 1 92.12 17 THR B C 1
ATOM 1411 O O . THR B 1 17 ? 2.33 26.844 2.664 1 92.12 17 THR B O 1
ATOM 1414 N N . ASN B 1 18 ? 3.182 26.859 0.634 1 94.25 18 ASN B N 1
ATOM 1415 C CA . ASN B 1 18 ? 1.89 27.172 0.035 1 94.25 18 ASN B CA 1
ATOM 1416 C C . ASN B 1 18 ? 0.869 26.078 0.281 1 94.25 18 ASN B C 1
ATOM 1418 O O . ASN B 1 18 ? 1.212 24.891 0.261 1 94.25 18 ASN B O 1
ATOM 1422 N N . SER B 1 19 ? -0.336 26.562 0.479 1 95.25 19 SER B N 1
ATOM 1423 C CA . SER B 1 19 ? -1.434 25.625 0.648 1 95.25 19 SER B CA 1
ATOM 1424 C C . SER B 1 19 ? -1.697 24.844 -0.639 1 95.25 19 SER B C 1
ATOM 1426 O O . SER B 1 19 ? -1.265 25.25 -1.717 1 95.25 19 SER B O 1
ATOM 1428 N N . ILE B 1 20 ? -2.217 23.719 -0.422 1 96.5 20 ILE B N 1
ATOM 1429 C CA . ILE B 1 20 ? -2.727 22.953 -1.562 1 96.5 20 ILE B CA 1
ATOM 1430 C C . ILE B 1 20 ? -4.227 23.188 -1.708 1 96.5 20 ILE B C 1
ATOM 1432 O O . ILE B 1 20 ? -4.926 23.406 -0.716 1 96.5 20 ILE B O 1
ATOM 1436 N N . SER B 1 21 ? -4.746 23.172 -2.963 1 97.25 21 SER B N 1
ATOM 1437 C CA . SER B 1 21 ? -6.148 23.484 -3.203 1 97.25 21 SER B CA 1
ATOM 1438 C C . SER B 1 21 ? -7.062 22.406 -2.627 1 97.25 21 SER B C 1
ATOM 1440 O O . SER B 1 21 ? -6.676 21.234 -2.545 1 97.25 21 SER B O 1
ATOM 1442 N N . ASP B 1 22 ? -8.297 22.828 -2.35 1 97.69 22 ASP B N 1
ATOM 1443 C CA . ASP B 1 22 ? -9.297 21.875 -1.856 1 97.69 22 ASP B CA 1
ATOM 1444 C C . ASP B 1 22 ? -9.586 20.797 -2.895 1 97.69 22 ASP B C 1
ATOM 1446 O O . ASP B 1 22 ? -9.859 19.641 -2.541 1 97.69 22 ASP B O 1
ATOM 1450 N N . ASP B 1 23 ? -9.578 21.219 -4.098 1 98 23 ASP B N 1
ATOM 1451 C CA . ASP B 1 23 ? -9.812 20.266 -5.172 1 98 23 ASP B CA 1
ATOM 1452 C C . ASP B 1 23 ? -8.773 19.141 -5.152 1 98 23 ASP B C 1
ATOM 1454 O O . ASP B 1 23 ? -9.125 17.969 -5.285 1 98 23 ASP B O 1
ATOM 1458 N N . LYS B 1 24 ? -7.488 19.5 -5.012 1 98.31 24 LYS B N 1
ATOM 1459 C CA . LYS B 1 24 ? -6.43 18.5 -4.945 1 98.31 24 LYS B CA 1
ATOM 1460 C C . LYS B 1 24 ? -6.59 17.609 -3.715 1 98.31 24 LYS B C 1
ATOM 1462 O O . LYS B 1 24 ? -6.414 16.391 -3.793 1 98.31 24 LYS B O 1
ATOM 1467 N N . ILE B 1 25 ? -6.949 18.203 -2.605 1 98.75 25 ILE B N 1
ATOM 1468 C CA . ILE B 1 25 ? -7.164 17.453 -1.378 1 98.75 25 ILE B CA 1
ATOM 1469 C C . ILE B 1 25 ? -8.297 16.438 -1.582 1 98.75 25 ILE B C 1
ATOM 1471 O O . ILE B 1 25 ? -8.172 15.273 -1.197 1 98.75 25 ILE B O 1
ATOM 1475 N N . GLN B 1 26 ? -9.336 16.844 -2.23 1 98.38 26 GLN B N 1
ATOM 1476 C CA . GLN B 1 26 ? -10.484 15.969 -2.461 1 98.38 26 GLN B CA 1
ATOM 1477 C C . GLN B 1 26 ? -10.109 14.805 -3.379 1 98.38 26 GLN B C 1
ATOM 1479 O O . GLN B 1 26 ? -10.594 13.688 -3.199 1 98.38 26 GLN B O 1
ATOM 1484 N N . LYS B 1 27 ? -9.312 15.094 -4.359 1 98.62 27 LYS B N 1
ATOM 1485 C CA . LYS B 1 27 ? -8.852 14.023 -5.242 1 98.62 27 LYS B CA 1
ATOM 1486 C C . LYS B 1 27 ? -8.008 13.008 -4.484 1 98.62 27 LYS B C 1
ATOM 1488 O O . LYS B 1 27 ? -8.141 11.797 -4.703 1 98.62 27 LYS B O 1
ATOM 1493 N N . ILE B 1 28 ? -7.156 13.492 -3.604 1 98.88 28 ILE B N 1
ATOM 1494 C CA . ILE B 1 28 ? -6.336 12.594 -2.803 1 98.88 28 ILE B CA 1
ATOM 1495 C C . ILE B 1 28 ? -7.223 11.789 -1.852 1 98.88 28 ILE B C 1
ATOM 1497 O O . ILE B 1 28 ? -7.027 10.586 -1.682 1 98.88 28 ILE B O 1
ATOM 1501 N N . VAL B 1 29 ? -8.227 12.438 -1.271 1 98.88 29 VAL B N 1
ATOM 1502 C CA . VAL B 1 29 ? -9.18 11.742 -0.412 1 98.88 29 VAL B CA 1
ATOM 1503 C C . VAL B 1 29 ? -9.93 10.68 -1.219 1 98.88 29 VAL B C 1
ATOM 1505 O O . VAL B 1 29 ? -10.172 9.578 -0.727 1 98.88 29 VAL B O 1
ATOM 1508 N N . ALA B 1 30 ? -10.289 11.023 -2.414 1 98.69 30 ALA B N 1
ATOM 1509 C CA . ALA B 1 30 ? -10.977 10.062 -3.273 1 98.69 30 ALA B CA 1
ATOM 1510 C C . ALA B 1 30 ? -10.102 8.836 -3.527 1 98.69 30 ALA B C 1
ATOM 1512 O O . ALA B 1 30 ? -10.594 7.703 -3.525 1 98.69 30 ALA B O 1
ATOM 1513 N N . ALA B 1 31 ? -8.836 9 -3.783 1 98.75 31 ALA B N 1
ATOM 1514 C CA . ALA B 1 31 ? -7.91 7.875 -3.953 1 98.75 31 ALA B CA 1
ATOM 1515 C C . ALA B 1 31 ? -7.852 7.02 -2.691 1 98.75 31 ALA B C 1
ATOM 1517 O O . ALA B 1 31 ? -7.871 5.789 -2.77 1 98.75 31 ALA B O 1
ATOM 1518 N N . PHE B 1 32 ? -7.801 7.676 -1.53 1 98.88 32 PHE B N 1
ATOM 1519 C CA . PHE B 1 32 ? -7.832 6.992 -0.243 1 98.88 32 PHE B CA 1
ATOM 1520 C C . PHE B 1 32 ? -9.086 6.133 -0.119 1 98.88 32 PHE B C 1
ATOM 1522 O O . PHE B 1 32 ? -9.008 4.977 0.306 1 98.88 32 PHE B O 1
ATOM 1529 N N . GLN B 1 33 ? -10.195 6.625 -0.523 1 98.75 33 GLN B N 1
ATOM 1530 C CA . GLN B 1 33 ? -11.492 5.973 -0.354 1 98.75 33 GLN B CA 1
ATOM 1531 C C . GLN B 1 33 ? -11.562 4.672 -1.148 1 98.75 33 GLN B C 1
ATOM 1533 O O . GLN B 1 33 ? -12.336 3.775 -0.811 1 98.75 33 GLN B O 1
ATOM 1538 N N . THR B 1 34 ? -10.75 4.551 -2.162 1 97.88 34 THR B N 1
ATOM 1539 C CA . THR B 1 34 ? -10.789 3.371 -3.018 1 97.88 34 THR B CA 1
ATOM 1540 C C . THR B 1 34 ? -9.891 2.27 -2.465 1 97.88 34 THR B C 1
ATOM 1542 O O . THR B 1 34 ? -9.836 1.167 -3.016 1 97.88 34 THR B O 1
ATOM 1545 N N . SER B 1 35 ? -9.156 2.541 -1.386 1 98.44 35 SER B N 1
ATOM 1546 C CA . SER B 1 35 ? -8.18 1.59 -0.858 1 98.44 35 SER B CA 1
ATOM 1547 C C . SER B 1 35 ? -8.852 0.277 -0.463 1 98.44 35 SER B C 1
ATOM 1549 O O . SER B 1 35 ? -9.969 0.276 0.057 1 98.44 35 SER B O 1
ATOM 1551 N N . PRO B 1 36 ? -8.195 -0.857 -0.764 1 97.44 36 PRO B N 1
ATOM 1552 C CA . PRO B 1 36 ? -8.711 -2.125 -0.25 1 97.44 36 PRO B CA 1
ATOM 1553 C C . PRO B 1 36 ? -8.57 -2.252 1.266 1 97.44 36 PRO B C 1
ATOM 1555 O O . PRO B 1 36 ? -7.84 -1.478 1.887 1 97.44 36 PRO B O 1
ATOM 1558 N N . CYS B 1 37 ? -9.398 -3.174 1.842 1 97.12 37 CYS B N 1
ATOM 1559 C CA . CYS B 1 37 ? -9.297 -3.518 3.256 1 97.12 37 CYS B CA 1
ATOM 1560 C C . CYS B 1 37 ? -9.516 -5.008 3.473 1 97.12 37 CYS B C 1
ATOM 1562 O O . CYS B 1 37 ? -10.148 -5.676 2.65 1 97.12 37 CYS B O 1
ATOM 1564 N N . GLY B 1 38 ? -8.852 -5.473 4.523 1 97.31 38 GLY B N 1
ATOM 1565 C CA . GLY B 1 38 ? -8.992 -6.883 4.852 1 97.31 38 GLY B CA 1
ATOM 1566 C C . GLY B 1 38 ? -10.422 -7.285 5.152 1 97.31 38 GLY B C 1
ATOM 1567 O O . GLY B 1 38 ? -11.117 -6.609 5.914 1 97.31 38 GLY B O 1
ATOM 1568 N N . MET B 1 39 ? -10.883 -8.305 4.508 1 95.75 39 MET B N 1
ATOM 1569 C CA . MET B 1 39 ? -12.164 -8.953 4.777 1 95.75 39 MET B CA 1
ATOM 1570 C C . MET B 1 39 ? -13.32 -7.969 4.621 1 95.75 39 MET B C 1
ATOM 1572 O O . MET B 1 39 ? -14.344 -8.094 5.297 1 95.75 39 MET B O 1
ATOM 1576 N N . HIS B 1 40 ? -13.047 -6.91 3.904 1 94.19 40 HIS B N 1
ATOM 1577 C CA . HIS B 1 40 ? -14.047 -5.883 3.639 1 94.19 40 HIS B CA 1
ATOM 1578 C C . HIS B 1 40 ? -14.461 -5.172 4.922 1 94.19 40 HIS B C 1
ATOM 1580 O O . HIS B 1 40 ? -15.594 -4.703 5.039 1 94.19 40 HIS B O 1
ATOM 1586 N N . GLN B 1 41 ? -13.609 -5.156 5.871 1 96.62 41 GLN B N 1
ATOM 1587 C CA . GLN B 1 41 ? -13.859 -4.43 7.113 1 96.62 41 GLN B CA 1
ATOM 1588 C C . GLN B 1 41 ? -13.445 -2.967 6.984 1 96.62 41 GLN B C 1
ATOM 1590 O O . GLN B 1 41 ? -12.328 -2.594 7.355 1 96.62 41 GLN B O 1
ATOM 1595 N N . ASN B 1 42 ? -14.398 -2.154 6.59 1 95.88 42 ASN B N 1
ATOM 1596 C CA . ASN B 1 42 ? -14.109 -0.755 6.305 1 95.88 42 ASN B CA 1
ATOM 1597 C C . ASN B 1 42 ? -14.148 0.097 7.57 1 95.88 42 ASN B C 1
ATOM 1599 O O . ASN B 1 42 ? -13.859 1.294 7.527 1 95.88 42 ASN B O 1
ATOM 1603 N N . ASP B 1 43 ? -14.453 -0.506 8.742 1 97.56 43 ASP B N 1
ATOM 1604 C CA . ASP B 1 43 ? -14.461 0.231 10 1 97.56 43 ASP B CA 1
ATOM 1605 C C . ASP B 1 43 ? -13.125 0.094 10.727 1 97.56 43 ASP B C 1
ATOM 1607 O O . ASP B 1 43 ? -12.938 0.653 11.805 1 97.56 43 ASP B O 1
ATOM 1611 N N . VAL B 1 44 ? -12.156 -0.573 10.094 1 98.44 44 VAL B N 1
ATOM 1612 C CA . VAL B 1 44 ? -10.844 -0.797 10.68 1 98.44 44 VAL B CA 1
ATOM 1613 C C . VAL B 1 44 ? -9.969 0.439 10.477 1 98.44 44 VAL B C 1
ATOM 1615 O O . VAL B 1 44 ? -9.031 0.678 11.242 1 98.44 44 VAL B O 1
ATOM 1618 N N . MET B 1 45 ? -10.273 1.271 9.547 1 98.75 45 MET B N 1
ATOM 1619 C CA . MET B 1 45 ? -9.398 2.375 9.172 1 98.75 45 MET B CA 1
ATOM 1620 C C . MET B 1 45 ? -10.195 3.662 8.984 1 98.75 45 MET B C 1
ATOM 1622 O O . MET B 1 45 ? -11.359 3.627 8.586 1 98.75 45 MET B O 1
ATOM 1626 N N . ASN B 1 46 ? -9.625 4.734 9.297 1 98.88 46 ASN B N 1
ATOM 1627 C CA . ASN B 1 46 ? -10.164 6.047 8.969 1 98.88 46 ASN B CA 1
ATOM 1628 C C . ASN B 1 46 ? -9.055 7.047 8.648 1 98.88 46 ASN B C 1
ATOM 1630 O O . ASN B 1 46 ? -7.875 6.719 8.75 1 98.88 46 ASN B O 1
ATOM 1634 N N . LEU B 1 47 ? -9.453 8.211 8.148 1 98.94 47 LEU B N 1
ATOM 1635 C CA . LEU B 1 47 ? -8.5 9.242 7.727 1 98.94 47 LEU B CA 1
ATOM 1636 C C . LEU B 1 47 ? -8.812 10.578 8.391 1 98.94 47 LEU B C 1
ATOM 1638 O O . LEU B 1 47 ? -9.969 11 8.43 1 98.94 47 LEU B O 1
ATOM 1642 N N . VAL B 1 48 ? -7.828 11.18 8.945 1 98.94 48 VAL B N 1
ATOM 1643 C CA . VAL B 1 48 ? -7.891 12.57 9.383 1 98.94 48 VAL B CA 1
ATOM 1644 C C . VAL B 1 48 ? -6.984 13.43 8.5 1 98.94 48 VAL B C 1
ATOM 1646 O O . VAL B 1 48 ? -5.797 13.141 8.344 1 98.94 48 VAL B O 1
ATOM 1649 N N . VAL B 1 49 ? -7.523 14.43 7.891 1 98.94 49 VAL B N 1
ATOM 1650 C CA . VAL B 1 49 ? -6.777 15.391 7.082 1 98.94 49 VAL B CA 1
ATOM 1651 C C . VAL B 1 49 ? -6.605 16.688 7.859 1 98.94 49 VAL B C 1
ATOM 1653 O O . VAL B 1 49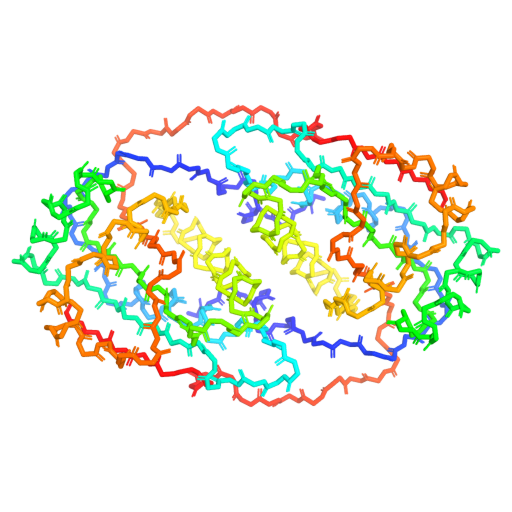 ? -7.586 17.297 8.297 1 98.94 49 VAL B O 1
ATOM 1656 N N . VAL B 1 50 ? -5.375 17.172 8.023 1 98.88 50 VAL B N 1
ATOM 1657 C CA . VAL B 1 50 ? -5.105 18.359 8.82 1 98.88 50 VAL B CA 1
ATOM 1658 C C . VAL B 1 50 ? -4.504 19.453 7.934 1 98.88 50 VAL B C 1
ATOM 1660 O O . VAL B 1 50 ? -3.34 19.359 7.535 1 98.88 50 VAL B O 1
ATOM 1663 N N . LYS B 1 51 ? -5.195 20.531 7.711 1 98.12 51 LYS B N 1
ATOM 1664 C CA . LYS B 1 51 ? -4.73 21.719 7.02 1 98.12 51 LYS B CA 1
ATOM 1665 C C . LYS B 1 51 ? -4.508 22.875 7.996 1 98.12 51 LYS B C 1
ATOM 1667 O O . LYS B 1 51 ? -3.756 23.797 7.703 1 98.12 51 LYS B O 1
ATOM 1672 N N . ASP B 1 52 ? -5.215 22.766 9.109 1 97.88 52 ASP B N 1
ATOM 1673 C CA . ASP B 1 52 ? -5.145 23.828 10.109 1 97.88 52 ASP B CA 1
ATOM 1674 C C . ASP B 1 52 ? -3.709 24.047 10.578 1 97.88 52 ASP B C 1
ATOM 1676 O O . ASP B 1 52 ? -3.059 23.125 11.055 1 97.88 52 ASP B O 1
ATOM 1680 N N . GLU B 1 53 ? -3.238 25.25 10.484 1 97.62 53 GLU B N 1
ATOM 1681 C CA . GLU B 1 53 ? -1.838 25.562 10.75 1 97.62 53 GLU B CA 1
ATOM 1682 C C . GLU B 1 53 ? -1.483 25.312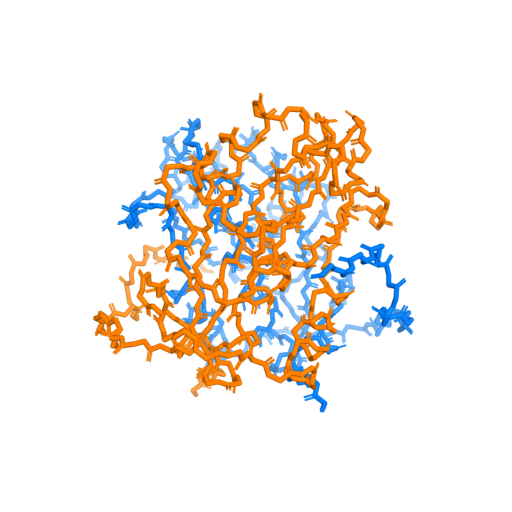 12.211 1 97.62 53 GLU B C 1
ATOM 1684 O O . GLU B 1 53 ? -0.42 24.766 12.516 1 97.62 53 GLU B O 1
ATOM 1689 N N . ALA B 1 54 ? -2.305 25.703 13.109 1 97.81 54 ALA B N 1
ATOM 1690 C CA . ALA B 1 54 ? -2.023 25.531 14.531 1 97.81 54 ALA B CA 1
ATOM 1691 C C . ALA B 1 54 ? -1.896 24.062 14.891 1 97.81 54 ALA B C 1
ATOM 1693 O O . ALA B 1 54 ? -0.974 23.672 15.609 1 97.81 54 ALA B O 1
ATOM 1694 N N . LEU B 1 55 ? -2.809 23.219 14.406 1 98.19 55 LEU B N 1
ATOM 1695 C CA . LEU B 1 55 ? -2.77 21.781 14.656 1 98.19 55 LEU B CA 1
ATOM 1696 C C . LEU B 1 55 ? -1.525 21.156 14.039 1 98.19 55 LEU B C 1
ATOM 1698 O O . LEU B 1 55 ? -0.882 20.297 14.648 1 98.19 55 LEU B O 1
ATOM 1702 N N . ARG B 1 56 ? -1.19 21.578 12.867 1 98.19 56 ARG B N 1
ATOM 1703 C CA . ARG B 1 56 ? -0.001 21.047 12.203 1 98.19 56 ARG B CA 1
ATOM 1704 C C . ARG B 1 56 ? 1.255 21.359 13.016 1 98.19 56 ARG B C 1
ATOM 1706 O O . ARG B 1 56 ? 2.141 20.5 13.141 1 98.19 56 ARG B O 1
ATOM 1713 N N . LYS B 1 57 ? 1.328 22.562 13.5 1 97.88 57 LYS B N 1
ATOM 1714 C CA . LYS B 1 57 ? 2.48 22.938 14.312 1 97.88 57 LYS B CA 1
ATOM 1715 C C . LYS B 1 57 ? 2.576 22.094 15.578 1 97.88 57 LYS B C 1
ATOM 1717 O O . LYS B 1 57 ? 3.672 21.703 15.984 1 97.88 57 LYS B O 1
ATOM 1722 N N . GLU B 1 58 ? 1.479 21.859 16.188 1 98.44 58 GLU B N 1
ATOM 1723 C CA . GLU B 1 58 ? 1.436 21 17.375 1 98.44 58 GLU B CA 1
ATOM 1724 C C . GLU B 1 58 ? 1.927 19.594 17.047 1 98.44 58 GLU B C 1
ATOM 1726 O O . GLU B 1 58 ? 2.719 19.016 17.797 1 98.44 58 GLU B O 1
ATOM 1731 N N . ILE B 1 59 ? 1.466 19.047 15.938 1 98.81 59 ILE B N 1
ATOM 1732 C CA . ILE B 1 59 ? 1.854 17.703 15.508 1 98.81 59 ILE B CA 1
ATOM 1733 C C . ILE B 1 59 ? 3.346 17.688 15.172 1 98.81 59 ILE B C 1
ATOM 1735 O O . ILE B 1 59 ? 4.059 16.75 15.555 1 98.81 59 ILE B O 1
ATOM 1739 N N . GLU B 1 60 ? 3.779 18.703 14.461 1 98.5 60 GLU B N 1
ATOM 1740 C CA . GLU B 1 60 ? 5.195 18.812 14.125 1 98.5 60 GLU B CA 1
ATOM 1741 C C . GLU B 1 60 ? 6.066 18.766 15.375 1 98.5 60 GLU B C 1
ATOM 1743 O O . GLU B 1 60 ? 7.07 18.047 15.422 1 98.5 60 GLU B O 1
ATOM 1748 N N . LYS B 1 61 ? 5.676 19.516 16.328 1 98.25 61 LYS B N 1
ATOM 1749 C CA . LYS B 1 61 ? 6.414 19.531 17.594 1 98.25 61 LYS B CA 1
ATOM 1750 C C . LYS B 1 61 ? 6.379 18.172 18.281 1 98.25 61 LYS B C 1
ATOM 1752 O O . LYS B 1 61 ? 7.41 17.672 18.734 1 98.25 61 LYS B O 1
ATOM 1757 N N . ALA B 1 62 ? 5.23 17.609 18.391 1 98.38 62 ALA B N 1
ATOM 1758 C CA . ALA B 1 62 ? 5.031 16.328 19.078 1 98.38 62 ALA B CA 1
ATOM 1759 C C . ALA B 1 62 ? 5.828 15.211 18.391 1 98.38 62 ALA B C 1
ATOM 1761 O O . ALA B 1 62 ? 6.285 14.281 19.062 1 98.38 62 ALA B O 1
ATOM 1762 N N . THR B 1 63 ? 6.043 15.32 17.062 1 98.25 63 THR B N 1
ATOM 1763 C CA . THR B 1 63 ? 6.656 14.234 16.297 1 98.25 63 THR B CA 1
ATOM 1764 C C . THR B 1 63 ? 8.102 14.57 15.945 1 98.25 63 THR B C 1
ATOM 1766 O O . THR B 1 63 ? 8.688 13.953 15.062 1 98.25 63 THR B O 1
ATOM 1769 N N . ASP B 1 64 ? 8.641 15.617 16.547 1 97.69 64 ASP B N 1
ATOM 1770 C CA . ASP B 1 64 ? 10.016 16.047 16.328 1 97.69 64 ASP B CA 1
ATOM 1771 C C . ASP B 1 64 ? 10.25 16.359 14.852 1 97.69 64 ASP B C 1
ATOM 1773 O O . ASP B 1 64 ? 11.188 15.844 14.234 1 97.69 64 ASP B O 1
ATOM 1777 N N . ASN B 1 65 ? 9.281 17.078 14.227 1 97.44 65 ASN B N 1
ATOM 1778 C CA . ASN B 1 65 ? 9.352 17.625 12.875 1 97.44 65 ASN B CA 1
ATOM 1779 C C . ASN B 1 65 ? 9.398 16.516 11.828 1 97.44 65 ASN B C 1
ATOM 1781 O O . ASN B 1 65 ? 10.094 16.641 10.812 1 97.44 65 ASN B O 1
ATOM 1785 N N . SER B 1 66 ? 8.711 15.43 12.141 1 97.56 66 SER B N 1
ATOM 1786 C CA . SER B 1 66 ? 8.727 14.289 11.234 1 97.56 66 SER B CA 1
ATOM 1787 C C . SER B 1 66 ? 7.762 14.5 10.062 1 97.56 66 SER B C 1
ATOM 1789 O O . SER B 1 66 ? 7.703 13.68 9.148 1 97.56 66 SER B O 1
ATOM 1791 N N . CYS B 1 67 ? 7.051 15.633 10.039 1 97.88 67 CYS B N 1
ATOM 1792 C CA . CYS B 1 67 ? 6.105 15.914 8.969 1 97.88 67 CYS B CA 1
ATOM 1793 C C . CYS B 1 67 ? 6.664 16.953 8 1 97.88 67 CYS B C 1
ATOM 1795 O O . CYS B 1 67 ? 6.004 17.312 7.027 1 97.88 67 CYS B O 1
ATOM 1797 N N . TYR B 1 68 ? 7.809 17.5 8.281 1 97.88 68 TYR B N 1
ATOM 1798 C CA . TYR B 1 68 ? 8.656 18.266 7.371 1 97.88 68 TYR B CA 1
ATOM 17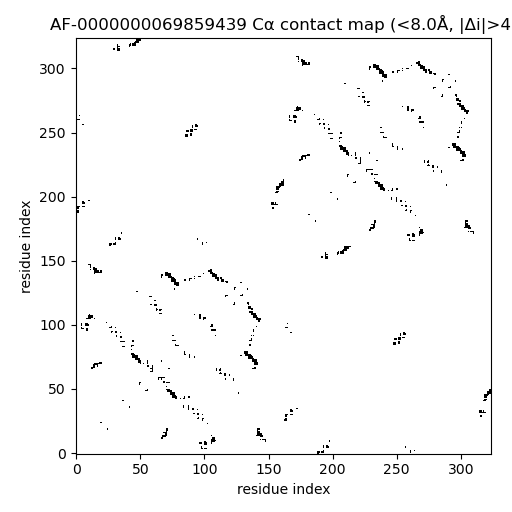99 C C . TYR B 1 68 ? 7.992 19.594 7 1 97.88 68 TYR B C 1
ATOM 1801 O O . TYR B 1 68 ? 8.188 20.109 5.898 1 97.88 68 TYR B O 1
ATOM 1809 N N . GLY B 1 69 ? 7.055 20.062 7.801 1 97.75 69 GLY B N 1
ATOM 1810 C CA . GLY B 1 69 ? 6.43 21.359 7.562 1 97.75 69 GLY B CA 1
ATOM 1811 C C . GLY B 1 69 ? 5.461 21.344 6.391 1 97.75 69 GLY B C 1
ATOM 1812 O O . GLY B 1 69 ? 5.168 22.391 5.812 1 97.75 69 GLY B O 1
ATOM 1813 N N . ALA B 1 70 ? 4.988 20.188 5.973 1 98.56 70 ALA B N 1
ATOM 1814 C CA . ALA B 1 70 ? 4.051 20.094 4.859 1 98.56 70 ALA B CA 1
ATOM 1815 C C . ALA B 1 70 ? 2.766 20.859 5.16 1 98.56 70 ALA B C 1
ATOM 1817 O O . ALA B 1 70 ? 2.322 20.922 6.309 1 98.56 70 ALA B O 1
ATOM 1818 N N . PRO B 1 71 ? 2.125 21.422 4.16 1 98.69 71 PRO B N 1
ATOM 1819 C CA . PRO B 1 71 ? 0.929 22.234 4.379 1 98.69 71 PRO B CA 1
ATOM 1820 C C . PRO B 1 71 ? -0.319 21.406 4.648 1 98.69 71 PRO B C 1
ATOM 1822 O O . PRO B 1 71 ? -1.352 21.938 5.055 1 98.69 71 PRO B O 1
ATOM 1825 N N . VAL B 1 72 ? -0.308 20.094 4.398 1 98.81 72 VAL B N 1
ATOM 1826 C CA . VAL B 1 72 ? -1.412 19.203 4.73 1 98.81 72 VAL B CA 1
ATOM 1827 C C . VAL B 1 72 ? -0.864 17.859 5.219 1 98.81 72 VAL B C 1
ATOM 1829 O O . VAL B 1 72 ? 0.113 17.344 4.672 1 98.81 72 VAL B O 1
ATOM 1832 N N . LEU B 1 73 ? -1.455 17.312 6.242 1 98.88 73 LEU B N 1
ATOM 1833 C CA . LEU B 1 73 ? -1.133 15.992 6.766 1 98.88 73 LEU B CA 1
ATOM 1834 C C . LEU B 1 73 ? -2.307 15.031 6.582 1 98.88 73 LEU B C 1
ATOM 1836 O O . LEU B 1 73 ? -3.434 15.344 6.977 1 98.88 73 LEU B O 1
ATOM 1840 N N . PHE B 1 74 ? -2.088 13.945 5.938 1 99 74 PHE B N 1
ATOM 1841 C CA . PHE B 1 74 ? -3.033 12.836 5.891 1 99 74 PHE B CA 1
ATOM 1842 C C . PHE B 1 74 ? -2.684 11.781 6.938 1 99 74 PHE B C 1
ATOM 1844 O O . PHE B 1 74 ? -1.676 11.086 6.809 1 99 74 PHE B O 1
ATOM 1851 N N . ILE B 1 75 ? -3.451 11.688 7.957 1 99 75 ILE B N 1
ATOM 1852 C CA . ILE B 1 75 ? -3.211 10.812 9.094 1 99 75 ILE B CA 1
ATOM 1853 C C . ILE B 1 75 ? -4.148 9.609 9.023 1 99 75 ILE B C 1
ATOM 1855 O O . ILE B 1 75 ? -5.363 9.75 9.18 1 99 75 ILE B O 1
ATOM 1859 N N . ILE B 1 76 ? -3.596 8.461 8.805 1 99 76 ILE B N 1
ATOM 1860 C CA . ILE B 1 76 ? -4.379 7.234 8.703 1 99 76 ILE B CA 1
ATOM 1861 C C . ILE B 1 76 ? -4.371 6.508 10.047 1 99 76 ILE B C 1
ATOM 1863 O O . ILE B 1 76 ? -3.305 6.238 10.609 1 99 76 ILE B O 1
ATOM 1867 N N . ASN B 1 77 ? -5.508 6.25 10.492 1 98.94 77 ASN B N 1
ATOM 1868 C CA . ASN B 1 77 ? -5.68 5.555 11.758 1 98.94 77 ASN B CA 1
ATOM 1869 C C . ASN B 1 77 ? -6.352 4.195 11.57 1 98.94 77 ASN B C 1
ATOM 1871 O O . ASN B 1 77 ? -7.195 4.035 10.688 1 98.94 77 ASN B O 1
ATOM 1875 N N . THR B 1 78 ? -5.918 3.24 12.406 1 98.94 78 THR B N 1
ATOM 1876 C CA . THR B 1 78 ? -6.508 1.908 12.352 1 98.94 78 THR B CA 1
ATOM 1877 C C . THR B 1 78 ? -6.848 1.412 13.75 1 98.94 78 THR B C 1
ATOM 1879 O O . THR B 1 78 ? -6.293 1.9 14.742 1 98.94 78 THR B O 1
ATOM 1882 N N . LYS B 1 79 ? -7.777 0.482 13.828 1 98.75 79 LYS B N 1
ATOM 1883 C CA . LYS B 1 79 ? -8.102 -0.149 15.102 1 98.75 79 LYS B CA 1
ATOM 1884 C C . LYS B 1 79 ? -6.871 -0.82 15.711 1 98.75 79 LYS B C 1
ATOM 1886 O O . LYS B 1 79 ? -6.125 -1.514 15.016 1 98.75 79 LYS B O 1
ATOM 1891 N N . LYS B 1 80 ? -6.719 -0.584 17 1 98.31 80 LYS B N 1
ATOM 1892 C CA . LYS B 1 80 ? -5.586 -1.171 17.703 1 98.31 80 LYS B CA 1
ATOM 1893 C C . LYS B 1 80 ? -5.633 -2.695 17.656 1 98.31 80 LYS B C 1
ATOM 1895 O O . LYS B 1 80 ? -6.707 -3.291 17.75 1 98.31 80 LYS B O 1
ATOM 1900 N N . GLU B 1 81 ? -4.492 -3.328 17.453 1 95.5 81 GLU B N 1
ATOM 1901 C CA . GLU B 1 81 ? -4.273 -4.77 17.531 1 95.5 81 GLU B CA 1
ATOM 1902 C C . GLU B 1 81 ? -5.039 -5.504 16.438 1 95.5 81 GLU B C 1
ATOM 1904 O O . GLU B 1 81 ? -5.23 -6.719 16.516 1 95.5 81 GLU B O 1
ATOM 1909 N N . ASN B 1 82 ? -5.527 -4.746 15.508 1 97.81 82 ASN B N 1
ATOM 1910 C CA . ASN B 1 82 ? -6.188 -5.391 14.375 1 97.81 82 ASN B CA 1
ATOM 1911 C C . ASN B 1 82 ? -5.18 -5.969 13.391 1 97.81 82 ASN B C 1
ATOM 1913 O O . ASN B 1 82 ? -4.23 -5.289 12.992 1 97.81 82 ASN B O 1
ATOM 1917 N N . MET B 1 83 ? -5.359 -7.168 12.984 1 95.94 83 MET B N 1
ATOM 1918 C CA . MET B 1 83 ? -4.379 -7.875 12.164 1 95.94 83 MET B CA 1
ATOM 1919 C C . MET B 1 83 ? -4.289 -7.262 10.773 1 95.94 83 MET B C 1
ATOM 1921 O O . MET B 1 83 ? -3.289 -7.438 10.07 1 95.94 83 MET B O 1
ATOM 1925 N N . PHE B 1 84 ? -5.277 -6.516 10.328 1 97.94 84 PHE B N 1
ATOM 1926 C CA . PHE B 1 84 ? -5.297 -5.918 9 1 97.94 84 PHE B CA 1
ATOM 1927 C C . PHE B 1 84 ? -4.805 -4.477 9.047 1 97.94 84 PHE B C 1
ATOM 1929 O O . PHE B 1 84 ? -4.477 -3.895 8.016 1 97.94 84 PHE B O 1
ATOM 1936 N N . GLY B 1 85 ? -4.781 -3.885 10.227 1 98.44 85 GLY B N 1
ATOM 1937 C CA . GLY B 1 85 ? -4.613 -2.449 10.383 1 98.44 85 GLY B CA 1
ATOM 1938 C C . GLY B 1 85 ? -3.404 -1.905 9.648 1 98.44 85 GLY B C 1
ATOM 1939 O O . GLY B 1 85 ? -3.527 -1.001 8.82 1 98.44 85 GLY B O 1
ATOM 1940 N N . GLU B 1 86 ? -2.26 -2.48 9.914 1 98.25 86 GLU B N 1
ATOM 1941 C CA . GLU B 1 86 ? -1.014 -2.006 9.32 1 98.25 86 GLU B CA 1
ATOM 1942 C C . GLU B 1 86 ? -1.016 -2.203 7.805 1 98.25 86 GLU B C 1
ATOM 1944 O O . GLU B 1 86 ? -0.572 -1.328 7.059 1 98.25 86 GLU B O 1
ATOM 1949 N N . ARG B 1 87 ? -1.493 -3.328 7.336 1 98.62 87 ARG B N 1
ATOM 1950 C CA . ARG B 1 87 ? -1.577 -3.635 5.91 1 98.62 87 ARG B CA 1
ATOM 1951 C C . ARG B 1 87 ? -2.541 -2.689 5.203 1 98.62 87 ARG B C 1
ATOM 1953 O O . ARG B 1 87 ? -2.203 -2.104 4.172 1 98.62 87 ARG B O 1
ATOM 1960 N N . ASP B 1 88 ? -3.729 -2.482 5.812 1 98.88 88 ASP B N 1
ATOM 1961 C CA . ASP B 1 88 ? -4.742 -1.59 5.258 1 98.88 88 ASP B CA 1
ATOM 1962 C C . ASP B 1 88 ? -4.215 -0.159 5.156 1 98.88 88 ASP B C 1
ATOM 1964 O O . ASP B 1 88 ? -4.379 0.496 4.125 1 98.88 88 ASP B O 1
ATOM 1968 N N . ALA B 1 89 ? -3.615 0.293 6.223 1 98.94 89 ALA B N 1
ATOM 1969 C CA . ALA B 1 89 ? -3.092 1.656 6.254 1 98.94 89 ALA B CA 1
ATOM 1970 C C . ALA B 1 89 ? -2.004 1.849 5.199 1 98.94 89 ALA B C 1
ATOM 1972 O O . ALA B 1 89 ? -1.896 2.92 4.598 1 98.94 89 ALA B O 1
ATOM 1973 N N . SER B 1 90 ? -1.204 0.825 4.977 1 98.88 90 SER B N 1
ATOM 1974 C CA . SER B 1 90 ? -0.075 0.947 4.062 1 98.88 90 SER B CA 1
ATOM 1975 C C . SER B 1 90 ? -0.54 0.977 2.609 1 98.88 90 SER B C 1
ATOM 1977 O O . SER B 1 90 ? -0.022 1.751 1.802 1 98.88 90 SER B O 1
ATOM 1979 N N . VAL B 1 91 ? -1.499 0.157 2.23 1 98.88 91 VAL B N 1
ATOM 1980 C CA . VAL B 1 91 ? -2.043 0.216 0.878 1 98.88 91 VAL B CA 1
ATOM 1981 C C . VAL B 1 91 ? -2.721 1.565 0.652 1 98.88 91 VAL B C 1
ATOM 1983 O O . VAL B 1 91 ? -2.59 2.16 -0.42 1 98.88 91 VAL B O 1
ATOM 1986 N N . ALA B 1 92 ? -3.418 2.076 1.667 1 98.94 92 ALA B N 1
ATOM 1987 C CA . ALA B 1 92 ? -4.09 3.369 1.572 1 98.94 92 ALA B CA 1
ATOM 1988 C C . ALA B 1 92 ? -3.076 4.504 1.431 1 98.94 92 ALA B C 1
ATOM 1990 O O . ALA B 1 92 ? -3.283 5.434 0.651 1 98.94 92 ALA B O 1
ATOM 1991 N N . ALA B 1 93 ? -2.035 4.434 2.213 1 98.94 93 ALA B N 1
ATOM 1992 C CA . ALA B 1 93 ? -0.971 5.43 2.127 1 98.94 93 ALA B CA 1
ATOM 1993 C C . ALA B 1 93 ? -0.38 5.48 0.72 1 98.94 93 ALA B C 1
ATOM 1995 O O . ALA B 1 93 ? -0.074 6.559 0.207 1 98.94 93 ALA B O 1
ATOM 1996 N N . GLU B 1 94 ? -0.215 4.324 0.123 1 98.94 94 GLU B N 1
ATOM 1997 C CA . GLU B 1 94 ? 0.322 4.293 -1.233 1 98.94 94 GLU B CA 1
ATOM 1998 C C . GLU B 1 94 ? -0.625 4.973 -2.219 1 98.94 94 GLU B C 1
ATOM 2000 O O . GLU B 1 94 ? -0.187 5.723 -3.092 1 98.94 94 GLU B O 1
ATOM 2005 N N . ASN B 1 95 ? -1.933 4.727 -2.096 1 98.94 95 ASN B N 1
ATOM 2006 C CA . ASN B 1 95 ? -2.9 5.438 -2.922 1 98.94 95 ASN B CA 1
ATOM 2007 C C . ASN B 1 95 ? -2.752 6.953 -2.781 1 98.94 95 ASN B C 1
ATOM 2009 O O . ASN B 1 95 ? -2.748 7.676 -3.779 1 98.94 95 ASN B O 1
ATOM 2013 N N . ILE B 1 96 ? -2.623 7.414 -1.553 1 98.94 96 ILE B N 1
ATOM 2014 C CA . ILE B 1 96 ? -2.471 8.836 -1.279 1 98.94 96 ILE B CA 1
ATOM 2015 C C . ILE B 1 96 ? -1.201 9.359 -1.95 1 98.94 96 ILE B C 1
ATOM 2017 O O . ILE B 1 96 ? -1.235 10.367 -2.656 1 98.94 96 ILE B O 1
ATOM 2021 N N . MET B 1 97 ? -0.129 8.648 -1.804 1 98.94 97 MET B N 1
ATOM 2022 C CA . MET B 1 97 ? 1.164 9.094 -2.314 1 98.94 97 MET B CA 1
ATOM 2023 C C . MET B 1 97 ? 1.185 9.07 -3.838 1 98.94 97 MET B C 1
ATOM 2025 O O . MET B 1 97 ? 1.705 9.992 -4.469 1 98.94 97 MET B O 1
ATOM 2029 N N . LEU B 1 98 ? 0.623 8.055 -4.422 1 98.81 98 LEU B N 1
ATOM 2030 C CA . LEU B 1 98 ? 0.572 7.965 -5.879 1 98.81 98 LEU B CA 1
ATOM 2031 C C . LEU B 1 98 ? -0.292 9.078 -6.461 1 98.81 98 LEU B C 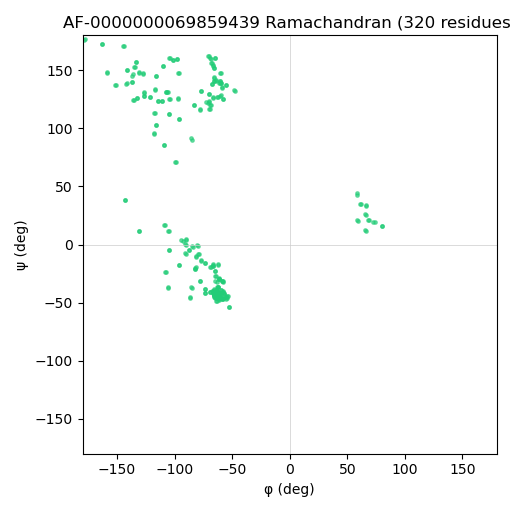1
ATOM 2033 O O . LEU B 1 98 ? 0.081 9.703 -7.457 1 98.81 98 LEU B O 1
ATOM 2037 N N . GLU B 1 99 ? -1.458 9.32 -5.859 1 98.81 99 GLU B N 1
ATOM 2038 C CA . GLU B 1 99 ? -2.312 10.391 -6.363 1 98.81 99 GLU B CA 1
ATOM 2039 C C . GLU B 1 99 ? -1.658 11.758 -6.168 1 98.81 99 GLU B C 1
ATOM 2041 O O . GLU B 1 99 ? -1.76 12.625 -7.035 1 98.81 99 GLU B O 1
ATOM 2046 N N . ALA B 1 100 ? -1 11.977 -4.996 1 98.69 100 ALA B N 1
ATOM 2047 C CA . ALA B 1 100 ? -0.243 13.211 -4.805 1 98.69 100 ALA B CA 1
ATOM 2048 C C . ALA B 1 100 ? 0.764 13.422 -5.93 1 98.69 100 ALA B C 1
ATOM 2050 O O . ALA B 1 100 ? 0.846 14.508 -6.504 1 98.69 100 ALA B O 1
ATOM 2051 N N . ALA B 1 101 ? 1.479 12.383 -6.301 1 98.19 101 ALA B N 1
ATOM 2052 C CA . ALA B 1 101 ? 2.467 12.461 -7.375 1 98.19 101 ALA B CA 1
ATOM 2053 C C . ALA B 1 101 ? 1.802 12.797 -8.711 1 98.19 101 ALA B C 1
ATOM 2055 O O . ALA B 1 101 ? 2.324 13.594 -9.484 1 98.19 101 ALA B O 1
ATOM 2056 N N . ASP B 1 102 ? 0.677 12.125 -8.93 1 98.06 102 ASP B N 1
ATOM 2057 C CA . ASP B 1 102 ? -0.069 12.367 -10.164 1 98.06 102 ASP B CA 1
ATOM 2058 C C . ASP B 1 102 ? -0.486 13.828 -10.273 1 98.06 102 ASP B C 1
ATOM 2060 O O . ASP B 1 102 ? -0.587 14.375 -11.375 1 98.06 102 ASP B O 1
ATOM 2064 N N . LEU B 1 103 ? -0.726 14.477 -9.164 1 98.12 103 LEU B N 1
ATOM 2065 C CA . LEU B 1 103 ? -1.192 15.859 -9.109 1 98.12 103 LEU B CA 1
ATOM 2066 C C . LEU B 1 103 ? -0.017 16.828 -9.055 1 98.12 103 LEU B C 1
ATOM 2068 O O . LEU B 1 103 ? -0.209 18.031 -8.875 1 98.12 103 LEU B O 1
ATOM 2072 N N . GLY B 1 104 ? 1.212 16.297 -9.172 1 97.19 104 GLY B N 1
ATOM 2073 C CA . GLY B 1 104 ? 2.398 17.141 -9.156 1 97.19 104 GLY B CA 1
ATOM 2074 C C . GLY B 1 104 ? 2.814 17.547 -7.754 1 97.19 104 GLY B C 1
ATOM 2075 O O . GLY B 1 104 ? 3.537 18.531 -7.582 1 97.19 104 GLY B O 1
ATOM 2076 N N . LEU B 1 105 ? 2.328 16.906 -6.738 1 98.44 105 LEU B N 1
ATOM 2077 C CA . LEU B 1 105 ? 2.672 17.172 -5.344 1 98.44 105 LEU B CA 1
ATOM 2078 C C . LEU B 1 105 ? 3.67 16.125 -4.836 1 98.44 105 LEU B C 1
ATOM 2080 O O . LEU B 1 105 ? 3.852 15.078 -5.457 1 98.44 105 LEU B O 1
ATOM 2084 N N . GLY B 1 106 ? 4.406 16.484 -3.742 1 98.25 106 GLY B N 1
ATOM 2085 C CA . GLY B 1 106 ? 5.281 15.57 -3.033 1 98.25 106 GLY B CA 1
ATOM 2086 C C . GLY B 1 106 ? 4.641 14.977 -1.792 1 98.25 106 GLY B C 1
ATOM 2087 O O . GLY B 1 106 ? 3.662 15.516 -1.272 1 98.25 106 GLY B O 1
ATOM 2088 N N . SER B 1 107 ? 5.133 13.906 -1.332 1 98.69 107 SER B N 1
ATOM 2089 C CA . SER B 1 107 ? 4.684 13.219 -0.125 1 98.69 107 SER B CA 1
ATOM 2090 C C . SER B 1 107 ? 5.727 12.227 0.371 1 98.69 107 SER B C 1
ATOM 2092 O O . SER B 1 107 ? 6.727 11.977 -0.307 1 98.69 107 SER B O 1
ATOM 2094 N N . VAL B 1 108 ? 5.461 11.672 1.573 1 98.69 108 VAL B N 1
ATOM 2095 C CA . VAL B 1 108 ? 6.328 10.625 2.105 1 98.69 108 VAL B CA 1
ATOM 2096 C C . VAL B 1 108 ? 5.574 9.82 3.158 1 98.69 108 VAL B C 1
ATOM 2098 O O . VAL B 1 108 ? 4.664 10.336 3.812 1 98.69 108 VAL B O 1
ATOM 2101 N N . TYR B 1 109 ? 5.918 8.539 3.242 1 98.88 109 TYR B N 1
ATOM 2102 C CA . TYR B 1 109 ? 5.414 7.629 4.266 1 98.88 109 TYR B CA 1
ATOM 2103 C C . TYR B 1 109 ? 6.133 7.852 5.594 1 98.88 109 TYR B C 1
ATOM 2105 O O . TYR B 1 109 ? 7.332 7.594 5.707 1 98.88 109 TYR B O 1
ATOM 2113 N N . VAL B 1 110 ? 5.398 8.289 6.648 1 98.75 110 VAL B N 1
ATOM 2114 C CA . VAL B 1 110 ? 6.035 8.57 7.93 1 98.75 110 VAL B CA 1
ATOM 2115 C C . VAL B 1 110 ? 5.5 7.617 8.992 1 98.75 110 VAL B C 1
ATOM 2117 O O . VAL B 1 110 ? 4.41 7.828 9.531 1 98.75 110 VAL B O 1
ATOM 2120 N N . MET B 1 111 ? 6.293 6.648 9.289 1 98.31 111 MET B N 1
ATOM 2121 C CA . MET B 1 111 ? 5.969 5.684 10.344 1 98.31 111 MET B CA 1
ATOM 2122 C C . MET B 1 111 ? 6.418 6.191 11.703 1 98.31 111 MET B C 1
ATOM 2124 O O . MET B 1 111 ? 5.664 6.117 12.68 1 98.31 111 MET B O 1
ATOM 2128 N N . GLY B 1 112 ? 7.648 6.727 11.82 1 97.25 112 GLY B N 1
ATOM 2129 C CA . GLY B 1 112 ? 8.18 7.207 13.086 1 97.25 112 GLY B CA 1
ATOM 2130 C C . GLY B 1 112 ? 7.332 8.297 13.711 1 97.25 112 GLY B C 1
ATOM 2131 O O . GLY B 1 112 ? 7.031 8.25 14.906 1 97.25 112 GLY B O 1
ATOM 2132 N N . GLY B 1 113 ? 6.938 9.281 12.93 1 98.06 113 GLY B N 1
ATOM 2133 C CA . GLY B 1 113 ? 6.055 10.336 13.406 1 98.06 113 GLY B CA 1
ATOM 2134 C C . GLY B 1 113 ? 4.719 9.812 13.906 1 98.06 113 GLY B C 1
ATOM 2135 O O . GLY B 1 113 ? 4.188 10.312 14.898 1 98.06 113 GLY B O 1
ATOM 2136 N N . ALA B 1 114 ? 4.188 8.836 13.227 1 98.62 114 ALA B N 1
ATOM 2137 C CA . ALA B 1 114 ? 2.93 8.227 13.656 1 98.62 114 ALA B CA 1
ATOM 2138 C C . ALA B 1 114 ? 3.074 7.578 15.023 1 98.62 114 ALA B C 1
ATOM 2140 O O . ALA B 1 114 ? 2.211 7.738 15.891 1 98.62 114 ALA B O 1
ATOM 2141 N N . ILE B 1 115 ? 4.148 6.824 15.188 1 98 115 ILE B N 1
ATOM 2142 C CA . ILE B 1 115 ? 4.414 6.152 16.453 1 98 115 ILE B CA 1
ATOM 2143 C C . ILE B 1 115 ? 4.5 7.18 17.578 1 98 115 ILE B C 1
ATOM 2145 O O . ILE B 1 115 ? 3.863 7.023 18.625 1 98 115 ILE B O 1
ATOM 2149 N N . LYS B 1 116 ? 5.207 8.25 17.359 1 98.38 116 LYS B N 1
ATOM 2150 C CA . LYS B 1 116 ? 5.363 9.297 18.359 1 98.38 116 LYS B CA 1
ATOM 2151 C C . LYS B 1 116 ? 4.027 9.969 18.656 1 98.38 116 LYS B C 1
ATOM 2153 O O . LYS B 1 116 ? 3.721 10.266 19.828 1 98.38 116 LYS B O 1
ATOM 2158 N N . LEU B 1 117 ? 3.301 10.227 17.625 1 98.62 117 LEU B N 1
ATOM 2159 C CA . LEU B 1 117 ? 2.023 10.914 17.781 1 98.62 117 LEU B CA 1
ATOM 2160 C C . LEU B 1 117 ? 1.099 10.141 18.719 1 98.62 117 LEU B C 1
ATOM 2162 O O . LEU B 1 117 ? 0.304 10.742 19.438 1 98.62 117 LEU B O 1
ATOM 2166 N N . ASN B 1 118 ? 1.216 8.836 18.734 1 98.44 118 ASN B N 1
ATOM 2167 C CA . ASN B 1 118 ? 0.376 7.988 19.578 1 98.44 118 ASN B CA 1
ATOM 2168 C C . ASN B 1 118 ? 0.666 8.203 21.062 1 98.44 118 ASN B C 1
ATOM 2170 O O . ASN B 1 118 ? -0.137 7.832 21.906 1 98.44 118 ASN B O 1
ATOM 2174 N N . ASP B 1 119 ? 1.776 8.797 21.375 1 98.06 119 ASP B N 1
ATOM 2175 C CA . ASP B 1 119 ? 2.123 9.086 22.766 1 98.06 119 ASP B CA 1
ATOM 2176 C C . ASP B 1 119 ? 1.428 10.352 23.25 1 98.06 119 ASP B C 1
ATOM 2178 O O . ASP B 1 119 ? 1.424 10.648 24.438 1 98.06 119 ASP B O 1
ATOM 2182 N N . TYR B 1 120 ? 0.821 11.125 22.375 1 98.25 120 TYR B N 1
ATOM 2183 C CA . TYR B 1 120 ? 0.215 12.406 22.734 1 98.25 120 TYR B CA 1
ATOM 2184 C C . TYR B 1 120 ? -1.306 12.32 22.688 1 98.25 120 TYR B C 1
ATOM 2186 O O . TYR B 1 120 ? -1.933 12.789 21.734 1 98.25 120 TYR B O 1
ATOM 2194 N N . THR B 1 121 ? -1.854 11.875 23.766 1 96.81 121 THR B N 1
ATOM 2195 C CA . THR B 1 121 ? -3.285 11.609 23.875 1 96.81 121 THR B CA 1
ATOM 2196 C C . THR B 1 121 ? -4.086 12.898 23.703 1 96.81 121 THR B C 1
ATOM 2198 O O . THR B 1 121 ? -5.195 12.875 23.156 1 96.81 121 THR B O 1
ATOM 2201 N N . ASP B 1 122 ? -3.537 13.992 24.125 1 97.38 122 ASP B N 1
ATOM 2202 C CA . ASP B 1 122 ? -4.23 15.273 23.984 1 97.38 122 ASP B CA 1
ATOM 2203 C C . ASP B 1 122 ? -4.414 15.648 22.531 1 97.38 122 ASP B C 1
ATOM 2205 O O . ASP B 1 122 ? -5.48 16.125 22.125 1 97.38 122 ASP B O 1
ATOM 2209 N N . ILE B 1 123 ? -3.369 15.438 21.719 1 98.31 123 ILE B N 1
ATOM 2210 C CA . ILE B 1 123 ? -3.463 15.727 20.297 1 98.31 123 ILE B CA 1
ATOM 2211 C C . ILE B 1 123 ? -4.449 14.766 19.641 1 98.31 123 ILE B C 1
ATOM 2213 O O . ILE B 1 123 ? -5.266 15.172 18.812 1 98.31 123 ILE B O 1
ATOM 2217 N N . GLN B 1 124 ? -4.395 13.5 20.031 1 97.94 124 GLN B N 1
ATOM 2218 C CA . GLN B 1 124 ? -5.316 12.508 19.484 1 97.94 124 GLN B CA 1
ATOM 2219 C C . GLN B 1 124 ? -6.766 12.906 19.75 1 97.94 124 GLN B C 1
ATOM 2221 O O . GLN B 1 124 ? -7.625 12.766 18.875 1 97.94 124 GLN B O 1
ATOM 2226 N N . ARG B 1 125 ? -6.969 13.391 20.922 1 97.69 125 ARG B N 1
ATOM 2227 C CA . ARG B 1 125 ? -8.312 13.836 21.297 1 97.69 125 ARG B CA 1
ATOM 2228 C C . ARG B 1 125 ? -8.734 15.039 20.469 1 97.69 125 ARG B C 1
ATOM 2230 O O . ARG B 1 125 ? -9.875 15.117 20 1 97.69 125 ARG B O 1
ATOM 2237 N N . GLU B 1 126 ? -7.828 15.961 20.281 1 98.19 126 GLU B N 1
ATOM 2238 C CA . GLU B 1 126 ? -8.109 17.141 19.484 1 98.19 126 GLU B CA 1
ATOM 2239 C C . GLU B 1 126 ? -8.445 16.766 18.031 1 98.19 126 GLU B C 1
ATOM 2241 O O . GLU B 1 126 ? -9.258 17.422 17.391 1 98.19 126 GLU B O 1
ATOM 2246 N N . LEU B 1 127 ? -7.891 15.672 17.594 1 98.44 127 LEU B N 1
ATOM 2247 C CA . LEU B 1 127 ? -8.102 15.195 16.234 1 98.44 127 LEU B CA 1
ATOM 2248 C C . LEU B 1 127 ? -9.297 14.258 16.172 1 98.44 127 LEU B C 1
ATOM 2250 O O . LEU B 1 127 ? -9.57 13.656 15.125 1 98.44 127 LEU B O 1
ATOM 2254 N N . ASP B 1 128 ? -9.922 14.039 17.266 1 98.06 128 ASP B N 1
ATOM 2255 C CA . ASP B 1 128 ? -11.117 13.211 17.391 1 98.06 128 ASP B CA 1
ATOM 2256 C C . ASP B 1 128 ? -10.836 11.766 16.969 1 98.06 128 ASP B C 1
ATOM 2258 O O . ASP B 1 128 ? -11.648 11.141 16.297 1 98.06 128 ASP B O 1
ATOM 2262 N N . ILE B 1 129 ? -9.672 11.312 17.25 1 98.25 129 ILE B N 1
ATOM 2263 C CA . ILE B 1 129 ? -9.344 9.914 17 1 98.25 129 ILE B CA 1
ATOM 2264 C C . ILE B 1 129 ? -9.836 9.047 18.156 1 98.25 129 ILE B C 1
ATOM 2266 O O . ILE B 1 129 ? -9.43 9.242 19.297 1 98.25 129 ILE B O 1
ATOM 2270 N N . ASP B 1 130 ? -10.695 8.133 17.812 1 97.75 130 ASP B N 1
ATOM 2271 C CA . ASP B 1 130 ? -11.242 7.211 18.797 1 97.75 130 ASP B CA 1
ATOM 2272 C C . ASP B 1 130 ? -10.125 6.473 19.531 1 97.75 130 ASP B C 1
ATOM 2274 O O . ASP B 1 130 ? -9.148 6.039 18.922 1 97.75 130 ASP B O 1
ATOM 2278 N N . PRO B 1 131 ? -10.234 6.32 20.844 1 97.25 131 PRO B N 1
ATOM 2279 C CA . PRO B 1 131 ? -9.188 5.668 21.641 1 97.25 131 PRO B CA 1
ATOM 2280 C C . PRO B 1 131 ? -8.961 4.211 21.25 1 97.25 131 PRO B C 1
ATOM 2282 O O . PRO B 1 131 ? -7.934 3.625 21.594 1 97.25 131 PRO B O 1
ATOM 2285 N N . ASP B 1 132 ? -9.898 3.629 20.547 1 98 132 ASP B N 1
ATOM 2286 C CA . ASP B 1 132 ? -9.734 2.258 20.078 1 98 132 ASP B CA 1
ATOM 2287 C C . ASP B 1 132 ? -8.859 2.203 18.828 1 98 132 ASP B C 1
ATOM 2289 O O . ASP B 1 132 ? -8.453 1.122 18.391 1 98 132 ASP B O 1
ATOM 2293 N N . PHE B 1 133 ? -8.555 3.363 18.297 1 98.69 133 PHE B N 1
ATOM 2294 C CA . PHE B 1 133 ? -7.691 3.471 17.125 1 98.69 133 PHE B CA 1
ATOM 2295 C C . PHE B 1 133 ? -6.297 3.951 17.516 1 98.69 133 PHE B C 1
ATOM 2297 O O . PHE B 1 133 ? -6.105 4.484 18.625 1 98.69 133 PHE B O 1
ATOM 2304 N N . GLN B 1 134 ? -5.352 3.736 16.703 1 98.69 134 GLN B N 1
ATOM 2305 C CA . GLN B 1 134 ? -4.02 4.336 16.75 1 98.69 134 GLN B CA 1
ATOM 2306 C C . GLN B 1 134 ? -3.611 4.895 15.398 1 98.69 134 GLN B C 1
ATOM 2308 O O . GLN B 1 134 ? -4.035 4.379 14.359 1 98.69 134 GLN B O 1
ATOM 2313 N N . THR B 1 135 ? -2.826 5.973 15.469 1 98.88 135 THR B N 1
ATOM 2314 C CA . THR B 1 135 ? -2.229 6.445 14.227 1 98.88 135 THR B CA 1
ATOM 2315 C C . THR B 1 135 ? -1.221 5.43 13.695 1 98.88 135 THR B C 1
ATOM 2317 O O . THR B 1 135 ? -0.306 5.02 14.414 1 98.88 135 THR B O 1
ATOM 2320 N N . THR B 1 136 ? -1.375 5.047 12.484 1 98.81 136 THR B N 1
ATOM 2321 C CA . THR B 1 136 ? -0.532 4.008 11.898 1 98.81 136 THR B CA 1
ATOM 2322 C C . THR B 1 136 ? 0.477 4.613 10.93 1 98.81 136 THR B C 1
ATOM 2324 O O . THR B 1 136 ? 1.618 4.152 10.844 1 98.81 136 THR B O 1
ATOM 2327 N N . VAL B 1 137 ? 0.061 5.66 10.172 1 98.81 137 VAL B N 1
ATOM 2328 C CA . VAL B 1 137 ? 0.942 6.336 9.219 1 98.81 137 VAL B CA 1
ATOM 2329 C C . VAL B 1 137 ? 0.516 7.793 9.07 1 98.81 137 VAL B C 1
ATOM 2331 O O . VAL B 1 137 ? -0.679 8.102 9.062 1 98.81 137 VAL B O 1
ATOM 2334 N N . VAL B 1 138 ? 1.434 8.664 9.047 1 98.94 138 VAL B N 1
ATOM 2335 C CA . VAL B 1 138 ? 1.212 10.047 8.625 1 98.94 138 VAL B CA 1
ATOM 2336 C C . VAL B 1 138 ? 1.813 10.266 7.234 1 98.94 138 VAL B C 1
ATOM 2338 O O . VAL B 1 138 ? 2.951 9.867 6.977 1 98.94 138 VAL B O 1
ATOM 2341 N N . VAL B 1 139 ? 1.055 10.852 6.355 1 98.94 139 VAL B N 1
ATOM 2342 C CA . VAL B 1 139 ? 1.539 11.188 5.02 1 98.94 139 VAL B CA 1
ATOM 2343 C C . VAL B 1 139 ? 1.487 12.695 4.812 1 98.94 139 VAL B C 1
ATOM 2345 O O . VAL B 1 139 ? 0.447 13.242 4.441 1 98.94 139 VAL B O 1
ATOM 2348 N N . PRO B 1 140 ? 2.58 13.383 5.039 1 98.94 140 PRO B N 1
ATOM 2349 C CA . PRO B 1 140 ? 2.654 14.797 4.664 1 98.94 140 PRO B CA 1
ATOM 2350 C C . PRO B 1 140 ? 2.584 15.008 3.152 1 98.94 140 PRO B C 1
ATOM 2352 O O . PRO B 1 140 ? 3.158 14.227 2.389 1 98.94 140 PRO B O 1
ATOM 2355 N N . VAL B 1 141 ? 1.894 16.016 2.73 1 98.88 141 VAL B N 1
ATOM 2356 C CA . VAL B 1 141 ? 1.729 16.312 1.312 1 98.88 141 VAL B CA 1
ATOM 2357 C C . VAL B 1 141 ? 1.884 17.812 1.075 1 98.88 141 VAL B C 1
ATOM 2359 O O . VAL B 1 141 ? 1.388 18.625 1.859 1 98.88 141 VAL B O 1
ATOM 2362 N N . GLY B 1 142 ? 2.533 18.156 0.037 1 98.75 142 GLY B N 1
ATOM 2363 C CA . GLY B 1 142 ? 2.721 19.547 -0.359 1 98.75 142 GLY B CA 1
ATOM 2364 C C . GLY B 1 142 ? 3.492 19.703 -1.656 1 98.75 142 GLY B C 1
ATOM 2365 O O . GLY B 1 142 ? 3.936 18.703 -2.24 1 98.75 142 GLY B O 1
ATOM 2366 N N . LYS B 1 143 ? 3.598 20.953 -2.047 1 98.62 143 LYS B N 1
ATOM 2367 C CA . LYS B 1 143 ? 4.441 21.234 -3.209 1 98.62 143 LYS B CA 1
ATOM 2368 C C . LYS B 1 143 ? 5.91 20.969 -2.893 1 98.62 143 LYS B C 1
ATOM 2370 O O . LYS B 1 143 ? 6.391 21.328 -1.815 1 98.62 143 LYS B O 1
ATOM 2375 N N . ILE B 1 144 ? 6.582 20.344 -3.875 1 98.06 144 ILE B N 1
ATOM 2376 C CA . ILE B 1 144 ? 7.98 19.969 -3.699 1 98.06 144 ILE B CA 1
ATOM 2377 C C . ILE B 1 144 ? 8.859 21.219 -3.684 1 98.06 144 ILE B C 1
ATOM 2379 O O . ILE B 1 144 ? 8.797 22.047 -4.602 1 98.06 144 ILE B O 1
ATOM 2383 N N . ALA B 1 145 ? 9.602 21.391 -2.643 1 98.19 145 ALA B N 1
ATOM 2384 C CA . ALA B 1 145 ? 10.531 22.516 -2.561 1 98.19 145 ALA B CA 1
ATOM 2385 C C . ALA B 1 145 ? 11.867 22.188 -3.213 1 98.19 145 ALA B C 1
ATOM 2387 O O . ALA B 1 145 ? 12.508 23.047 -3.824 1 98.19 145 ALA B O 1
ATOM 2388 N N . ARG B 1 146 ? 12.258 20.922 -3.027 1 95.75 146 ARG B N 1
ATOM 2389 C CA . ARG B 1 146 ? 13.477 20.391 -3.629 1 95.75 146 ARG B CA 1
ATOM 2390 C C . ARG B 1 146 ? 13.227 19 -4.215 1 95.75 146 ARG B C 1
ATOM 2392 O O . ARG B 1 146 ? 12.82 18.094 -3.504 1 95.75 146 ARG B O 1
ATOM 2399 N N . GLU B 1 147 ? 13.531 18.891 -5.457 1 92.31 147 GLU B N 1
ATOM 2400 C CA . GLU B 1 147 ? 13.312 17.609 -6.109 1 92.31 147 GLU B CA 1
ATOM 2401 C C . GLU B 1 147 ? 14.172 16.516 -5.477 1 92.31 147 GLU B C 1
ATOM 2403 O O . GLU B 1 147 ? 15.383 16.688 -5.309 1 92.31 147 GLU B O 1
ATOM 2408 N N . PRO B 1 148 ? 13.492 15.492 -5.109 1 91.19 148 PRO B N 1
ATOM 2409 C CA . PRO B 1 148 ? 14.281 14.367 -4.586 1 91.19 148 PRO B CA 1
ATOM 2410 C C . PRO B 1 148 ? 15.195 13.75 -5.637 1 91.19 148 PRO B C 1
ATOM 2412 O O . PRO B 1 148 ? 15 13.969 -6.836 1 91.19 148 PRO B O 1
ATOM 2415 N N . GLU B 1 149 ? 16.172 13.055 -5.137 1 86.19 149 GLU B N 1
ATOM 2416 C CA . GLU B 1 149 ? 17.078 12.359 -6.035 1 86.19 149 GLU B CA 1
ATOM 2417 C C . GLU B 1 149 ? 16.344 11.328 -6.887 1 86.19 149 GLU B C 1
ATOM 2419 O O . GLU B 1 149 ? 15.422 10.664 -6.406 1 86.19 149 GLU B O 1
ATOM 2424 N N . LYS B 1 150 ? 16.766 11.273 -8.125 1 87.56 150 LYS B N 1
ATOM 2425 C CA . LYS B 1 150 ? 16.125 10.336 -9.047 1 87.56 150 LYS B CA 1
ATOM 2426 C C . LYS B 1 150 ? 16.953 9.062 -9.188 1 87.56 150 LYS B C 1
ATOM 2428 O O . LYS B 1 150 ? 17.547 8.812 -10.242 1 87.56 150 LYS B O 1
ATOM 2433 N N . GLU B 1 151 ? 16.922 8.375 -8.18 1 88.94 151 GLU B N 1
ATOM 2434 C CA . GLU B 1 151 ? 17.578 7.07 -8.219 1 88.94 151 GLU B CA 1
ATOM 2435 C C . GLU B 1 151 ? 16.891 6.148 -9.234 1 88.94 151 GLU B C 1
ATOM 2437 O O . GLU B 1 151 ? 15.672 6.207 -9.406 1 88.94 151 GLU B O 1
ATOM 2442 N N . ASP B 1 152 ? 17.703 5.355 -9.977 1 93.12 152 ASP B N 1
ATOM 2443 C CA . ASP B 1 152 ? 17.125 4.328 -10.844 1 93.12 152 ASP B CA 1
ATOM 2444 C C . ASP B 1 152 ? 16.516 3.197 -10.023 1 93.12 152 ASP B C 1
ATOM 2446 O O . ASP B 1 152 ? 17.219 2.477 -9.32 1 93.12 152 ASP B O 1
ATOM 2450 N N . ARG B 1 153 ? 15.211 3.033 -10.156 1 95.12 153 ARG B N 1
ATOM 2451 C CA . ARG B 1 153 ? 14.523 2.031 -9.352 1 95.12 153 ARG B CA 1
ATOM 2452 C C . ARG B 1 153 ? 14.086 0.845 -10.203 1 95.12 153 ARG B C 1
ATOM 2454 O O . ARG B 1 153 ? 13.234 0.054 -9.797 1 95.12 153 ARG B O 1
ATOM 2461 N N . SER B 1 154 ? 14.656 0.731 -11.352 1 94.81 154 SER B N 1
ATOM 2462 C CA . SER B 1 154 ? 14.195 -0.298 -12.281 1 94.81 154 SER B CA 1
ATOM 2463 C C . SER B 1 154 ? 14.648 -1.684 -11.836 1 94.81 154 SER B C 1
ATOM 2465 O O . SER B 1 154 ? 14.148 -2.695 -12.336 1 94.81 154 SER B O 1
ATOM 2467 N N . SER B 1 155 ? 15.609 -1.768 -10.93 1 96.75 155 SER B N 1
ATOM 2468 C CA . SER B 1 155 ? 16.125 -3.029 -10.414 1 96.75 155 SER B CA 1
ATOM 2469 C C . SER B 1 155 ? 16.469 -2.926 -8.93 1 96.75 155 SER B C 1
ATOM 2471 O O . SER B 1 155 ? 17.484 -3.445 -8.484 1 96.75 155 SER B O 1
ATOM 2473 N N . ARG B 1 156 ? 15.594 -2.182 -8.203 1 96.62 156 ARG B N 1
ATOM 2474 C CA . ARG B 1 156 ? 15.805 -1.886 -6.789 1 96.62 156 ARG B CA 1
ATOM 2475 C C . ARG B 1 156 ? 15.711 -3.15 -5.941 1 96.62 156 ARG B C 1
ATOM 2477 O O . ARG B 1 156 ? 16.5 -3.352 -5.023 1 96.62 156 ARG B O 1
ATOM 2484 N N . TYR B 1 157 ? 14.758 -4.016 -6.25 1 98.5 157 TYR B N 1
ATOM 2485 C CA . TYR B 1 157 ? 14.523 -5.234 -5.484 1 98.5 157 TYR B CA 1
ATOM 2486 C C . TYR B 1 157 ? 14.922 -6.469 -6.281 1 98.5 157 TYR B C 1
ATOM 2488 O O . TYR B 1 157 ? 14.906 -6.453 -7.512 1 98.5 157 TYR B O 1
ATOM 2496 N N . GLN B 1 158 ? 15.273 -7.535 -5.566 1 98.56 158 GLN B N 1
ATOM 2497 C CA . GLN B 1 158 ? 15.484 -8.828 -6.211 1 98.56 158 GLN B CA 1
ATOM 2498 C C . GLN B 1 158 ? 14.172 -9.43 -6.699 1 98.56 158 GLN B C 1
ATOM 2500 O O . GLN B 1 158 ? 13.188 -9.461 -5.957 1 98.56 158 GLN B O 1
ATOM 2505 N N . VAL B 1 159 ? 14.18 -9.844 -7.973 1 98.75 159 VAL B N 1
ATOM 2506 C CA . VAL B 1 159 ? 13.016 -10.484 -8.562 1 98.75 159 VAL B CA 1
ATOM 2507 C C . VAL B 1 159 ? 13.414 -11.828 -9.172 1 98.75 159 VAL B C 1
ATOM 2509 O O . VAL B 1 159 ? 14.391 -11.906 -9.922 1 98.75 159 VAL B O 1
ATOM 2512 N N . THR B 1 160 ? 12.703 -12.859 -8.797 1 98.75 160 THR B N 1
ATOM 2513 C CA . THR B 1 160 ? 12.859 -14.188 -9.375 1 98.75 160 THR B CA 1
ATOM 2514 C C . THR B 1 160 ? 11.586 -14.625 -10.086 1 98.75 160 THR B C 1
ATOM 2516 O O . THR B 1 160 ? 10.492 -14.5 -9.539 1 98.75 160 THR B O 1
ATOM 2519 N N . ILE B 1 161 ? 11.719 -15.156 -11.312 1 98.44 161 ILE B N 1
ATOM 2520 C CA . ILE B 1 161 ? 10.555 -15.555 -12.094 1 98.44 161 ILE B CA 1
ATOM 2521 C C . ILE B 1 161 ? 10.648 -17.047 -12.43 1 98.44 161 ILE B C 1
ATOM 2523 O O . ILE B 1 161 ? 11.688 -17.516 -12.906 1 98.44 161 ILE B O 1
ATOM 2527 N N . TYR B 1 162 ? 9.625 -17.719 -12.102 1 98.44 162 TYR B N 1
ATOM 2528 C CA . TYR B 1 162 ? 9.5 -19.125 -12.43 1 98.44 162 TYR B CA 1
ATOM 2529 C C . TYR B 1 162 ? 8.391 -19.359 -13.453 1 98.44 162 TYR B C 1
ATOM 2531 O O . TYR B 1 162 ? 7.25 -18.938 -13.242 1 98.44 162 TYR B O 1
#

Nearest PDB structures (foldseek):
  3ek3-assembly1_A-2  TM=8.745E-01  e=1.681E-12  Bacteroides fragilis NCTC 9343
  7ldq-assembly1_A  TM=8.314E-01  e=1.473E-10  Haemophilus influenzae R2846
  7rzl-assembly1_A  TM=8.352E-01  e=2.766E-10  Haemophilus influenzae R2846
  7s14-assembly1_A  TM=8.147E-01  e=2.597E-10  Haemophilus influenzae 86-028NP
  8qyg-assembly1_A  TM=8.263E-01  e=3.137E-10  Bacillus tequilensis

Sequence (324 aa):
MVNSIFTKRRATRQFLTNSISDDKIQKIVAAFQTSPCGMHQNDVMNLVVVKDEALRKEIEKATDNSCYGAPVLFIINTKKENMFGERDASVAAENIMLEAADLGLGSVYVMGGAIKLNDYTDIQRELDIDPDFQTTVVVPVGKIAREPEKEDRSSRYQVTIYMVNSIFTKRRATRQFLTNSISDDKIQKIVAAFQTSPCGMHQNDVMNLVVVKDEALRKEIEKATDNSCYGAPVLFIINTKKENMFGERDASVAAENIMLEAADLGLGSVYVMGGAIKLNDYTDIQRELDIDPDFQTTVVVPVGKIAREPEKEDRSSRYQVTIY

pLDDT: mean 97.49, std 2.36, range [82.94, 99.0]

Secondary structure (DSSP, 8-state):
---HHHHH--B---B-SPPPPHHHHHHHHHHHHT---GGG-TTSEEEEEE--HHHHHHHHHHTTSTTTT-SEEEEEEEETT-TTHHHHHHHHHHHHHHHHHHTT-EE--BHHHHHHHTT-HHHHHHTT--TTEEEEEEEEEE-BSSPPP----TTSSEEEE-/---HHHHH--B---B-SPPPPHHHHHHHHHHHHT---GGG-TTSEEEEEE--HHHHHHHHHHTTSTTTT-SEEEEEEEETT-TTHHHHHHHHHHHHHHHHHHTT-EE--BHHHHHHHTT-HHHHHHTT--TTEEEEEEEEEE-BSSPPP----TTSSEEEE-

Organism: Lactobacillus acidophilus (strain ATCC 700396 / NCK56 / N2 / NCFM) (NCBI:txid272621)